Protein AF-A0A956EY91-F1 (afdb_monomer_lite)

Sequence (190 aa):
MRIRHFVLIGSLTVSAFGCSAETQAPGEGEQVSDSQNQELIADQSTYYSVRPDYRRCVSPLCGGVWVSRVNRPNTRCSDGSFASECYVADADLSSLGLPETQEADVQSELRAGRLILRGKLTKKKYQGFGKLGYFEVSEAWEPATSAEPSGKFYRVTNSGIRCFTYPCPTFHEAKLNRRAEQALSGIDLT

Foldseek 3Di:
DDDDDDDDDDDDDDDDDDDDDDDDDDDDDDPDPPVVVVVVVQPDWFKWFWDFFPDDDDPLVHREIWIAGAPDCWDQAQVRDIDRTFDASEEDCVLVVDDPVVVVVLVVCNNVRAKIFTFHWHWDQDPPPGTGIYTHTNDIDGDPDPDRDDDWDKDKDQPPWDDPDDQTQRIKIDTGPDRDIDGDSDDDPD

Radius of gyration: 28.42 Å; chains: 1; bounding box: 80×41×79 Å

Secondary structure (DSSP, 8-state):
---------------------------------TTSTTTTTTT--EEEEEEE----SSTTSSSSEEEEETT-S-EE-TTS-EESSEEESEEE-GGG---HHHHHHHHHHHHHT--EEEEEEEEEEETTTEEEEEEEEEEEE--SSSSPP-S--EEEEE-----SSSS---EEEEETTSS-EEEES-----

Structure (mmCIF, N/CA/C/O backbone):
data_AF-A0A956EY91-F1
#
_entry.id   AF-A0A956EY91-F1
#
loop_
_atom_site.group_PDB
_atom_site.id
_atom_site.type_symbol
_atom_site.label_atom_id
_atom_site.label_alt_id
_atom_site.label_comp_id
_atom_site.label_asym_id
_atom_site.label_entity_id
_atom_site.label_seq_id
_atom_site.pdbx_PDB_ins_code
_atom_site.Cartn_x
_atom_site.Cartn_y
_atom_site.Cartn_z
_atom_site.occupancy
_atom_site.B_iso_or_equiv
_atom_site.auth_seq_id
_atom_site.auth_comp_id
_atom_site.auth_asym_id
_atom_site.auth_atom_id
_atom_site.pdbx_PDB_model_num
ATOM 1 N N . MET A 1 1 ? 41.535 10.904 44.842 1.00 44.34 1 MET A N 1
ATOM 2 C CA . MET A 1 1 ? 42.793 10.699 45.595 1.00 44.34 1 MET A CA 1
ATOM 3 C C . MET A 1 1 ? 42.517 9.822 46.810 1.00 44.34 1 MET A C 1
ATOM 5 O O . MET A 1 1 ? 42.040 10.321 47.817 1.00 44.34 1 MET A O 1
ATOM 9 N N . ARG A 1 2 ? 42.727 8.508 46.676 1.00 41.09 2 ARG A N 1
ATOM 10 C CA . ARG A 1 2 ? 42.953 7.539 47.764 1.00 41.09 2 ARG A CA 1
ATOM 11 C C . ARG A 1 2 ? 43.289 6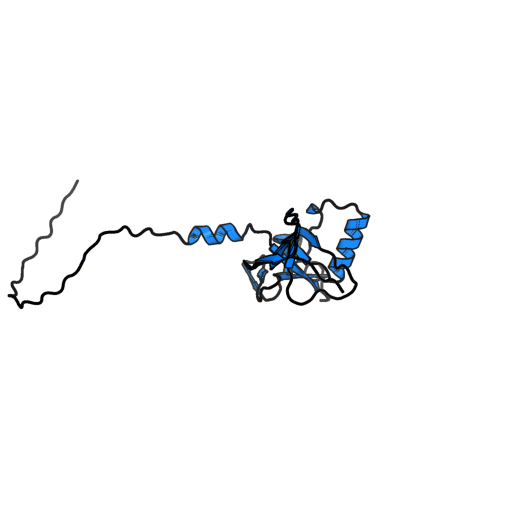.202 47.111 1.00 41.09 2 ARG A C 1
ATOM 13 O O . ARG A 1 2 ? 42.438 5.538 46.535 1.00 41.09 2 ARG A O 1
ATOM 20 N N . ILE A 1 3 ? 44.577 5.902 47.144 1.00 43.66 3 ILE A N 1
ATOM 21 C CA . ILE A 1 3 ? 45.202 4.672 46.681 1.00 43.66 3 ILE A CA 1
ATOM 22 C C . ILE A 1 3 ? 45.022 3.626 47.784 1.00 43.66 3 ILE A C 1
ATOM 24 O O . ILE A 1 3 ? 45.299 3.920 48.947 1.00 43.66 3 ILE A O 1
ATOM 28 N N . ARG A 1 4 ? 44.614 2.403 47.436 1.00 54.03 4 ARG A N 1
ATOM 29 C CA . ARG A 1 4 ? 44.819 1.232 48.295 1.00 54.03 4 ARG A CA 1
ATOM 30 C C . ARG A 1 4 ? 45.386 0.088 47.471 1.00 54.03 4 ARG A C 1
ATOM 32 O O . ARG A 1 4 ? 44.725 -0.463 46.602 1.00 54.03 4 ARG A O 1
ATOM 39 N N . HIS A 1 5 ? 46.654 -0.181 47.759 1.00 39.91 5 HIS A N 1
ATOM 40 C CA . HIS A 1 5 ? 47.420 -1.327 47.305 1.00 39.91 5 HIS A CA 1
ATOM 41 C C . HIS A 1 5 ? 46.824 -2.612 47.890 1.00 39.91 5 HIS A C 1
ATOM 43 O O . HIS A 1 5 ? 46.490 -2.644 49.075 1.00 39.91 5 HIS A O 1
ATOM 49 N N . PHE A 1 6 ? 46.779 -3.672 47.089 1.00 48.84 6 PHE A N 1
ATOM 50 C CA . PHE A 1 6 ? 46.769 -5.043 47.585 1.00 48.84 6 PHE A CA 1
ATOM 51 C C . PHE A 1 6 ? 47.939 -5.776 46.930 1.00 48.84 6 PHE A C 1
ATOM 53 O O . PHE A 1 6 ? 47.985 -5.946 45.716 1.00 48.84 6 PHE A O 1
ATOM 60 N N . VAL A 1 7 ? 48.912 -6.138 47.763 1.00 49.38 7 VAL A N 1
ATOM 61 C CA . VAL A 1 7 ? 50.035 -7.025 47.452 1.00 49.38 7 VAL A CA 1
ATOM 62 C C . VAL A 1 7 ? 49.665 -8.393 48.007 1.00 49.38 7 VAL A C 1
ATOM 64 O O . VAL A 1 7 ? 49.324 -8.481 49.185 1.00 49.38 7 VAL A O 1
ATOM 67 N N . LEU A 1 8 ? 49.762 -9.453 47.203 1.00 46.72 8 LEU A N 1
ATOM 68 C CA . LEU A 1 8 ? 49.801 -10.825 47.711 1.00 46.72 8 LEU A CA 1
ATOM 69 C C . LEU A 1 8 ? 50.632 -11.726 46.782 1.00 46.72 8 LEU A C 1
ATOM 71 O O . LEU A 1 8 ? 50.189 -12.127 45.715 1.00 46.72 8 LEU A O 1
ATOM 75 N N . ILE A 1 9 ? 51.879 -11.915 47.228 1.00 52.56 9 ILE A N 1
ATOM 76 C CA . ILE A 1 9 ? 52.673 -13.151 47.352 1.00 52.56 9 ILE A CA 1
ATOM 77 C C . ILE A 1 9 ? 52.670 -14.122 46.163 1.00 52.56 9 ILE A C 1
ATOM 79 O O . ILE A 1 9 ? 51.658 -14.695 45.773 1.00 52.56 9 ILE A O 1
ATOM 83 N N . GLY A 1 10 ? 53.885 -14.346 45.660 1.00 38.69 10 GLY A N 1
ATOM 84 C CA . GLY A 1 10 ? 54.190 -15.219 44.541 1.00 38.69 10 GLY A CA 1
ATOM 85 C C . GLY A 1 10 ? 54.118 -16.711 44.849 1.00 38.69 10 GLY A C 1
ATOM 86 O O . GLY A 1 10 ? 54.214 -17.158 45.991 1.00 38.69 10 GLY A O 1
ATOM 87 N N . SER A 1 11 ? 54.040 -17.484 43.771 1.00 47.56 11 SER A N 1
ATOM 88 C CA . SER A 1 11 ? 54.421 -18.889 43.765 1.00 47.56 11 SER A CA 1
ATOM 89 C C . SER A 1 11 ? 55.286 -19.161 42.537 1.00 47.56 11 SER A C 1
ATOM 91 O O . SER A 1 11 ? 54.907 -18.850 41.408 1.00 47.56 11 SER A O 1
ATOM 93 N N . LEU A 1 12 ? 56.485 -19.680 42.801 1.00 46.72 12 LEU A N 1
ATOM 94 C CA . LEU A 1 12 ? 57.469 -20.145 41.830 1.00 46.72 12 LEU A CA 1
ATOM 95 C C . LEU A 1 12 ? 56.968 -21.457 41.208 1.00 46.72 12 LEU A C 1
ATOM 97 O O . LEU A 1 12 ? 56.775 -22.431 41.930 1.00 46.72 12 LEU A O 1
ATOM 101 N N . THR A 1 13 ? 56.851 -21.526 39.884 1.00 56.81 13 THR A N 1
ATOM 102 C CA . THR A 1 13 ? 56.915 -22.802 39.153 1.00 56.81 13 THR A CA 1
ATOM 103 C C . THR A 1 13 ? 57.838 -22.649 37.949 1.00 56.81 13 THR A C 1
ATOM 105 O O . THR A 1 13 ? 57.803 -21.652 37.231 1.00 56.81 13 THR A O 1
ATOM 108 N N . VAL A 1 14 ? 58.738 -23.621 37.808 1.00 54.31 14 VAL A N 1
ATOM 109 C CA . VAL A 1 14 ? 59.829 -23.672 36.833 1.00 54.31 14 VAL A CA 1
ATOM 110 C C . VAL A 1 14 ? 59.376 -24.449 35.591 1.00 54.31 14 VAL A C 1
ATOM 112 O O . VAL A 1 14 ? 58.997 -25.609 35.688 1.00 54.31 14 VAL A O 1
ATOM 115 N N . SER A 1 15 ? 59.432 -23.747 34.459 1.00 52.84 15 SER A N 1
ATOM 116 C CA . SER A 1 15 ? 59.746 -24.124 33.068 1.00 52.84 15 SER A CA 1
ATOM 117 C C . SER A 1 15 ? 59.387 -25.506 32.496 1.00 52.84 15 SER A C 1
ATOM 119 O O . SER A 1 15 ? 59.990 -26.516 32.848 1.00 52.84 15 SER A O 1
ATOM 121 N N . ALA A 1 16 ? 58.631 -25.490 31.390 1.00 48.25 16 ALA A N 1
ATOM 122 C CA . ALA A 1 16 ? 58.892 -26.348 30.232 1.00 48.25 16 ALA A CA 1
ATOM 123 C C . ALA A 1 16 ? 58.686 -25.547 28.932 1.00 48.25 16 ALA A C 1
ATOM 125 O O . ALA A 1 16 ? 57.684 -24.856 28.763 1.00 48.25 16 ALA A O 1
ATOM 126 N N . PHE A 1 17 ? 59.683 -25.611 28.048 1.00 52.81 17 PHE A N 1
ATOM 127 C CA . PHE A 1 17 ? 59.729 -24.970 26.734 1.00 52.81 17 PHE A CA 1
ATOM 128 C C . PHE A 1 17 ? 58.585 -25.446 25.828 1.00 52.81 17 PHE A C 1
ATOM 130 O O . PHE A 1 17 ? 58.461 -26.637 25.556 1.00 52.81 17 PHE A O 1
ATOM 137 N N . GLY A 1 18 ? 57.829 -24.498 25.280 1.00 41.66 18 GLY A N 1
ATOM 138 C CA . GLY A 1 18 ? 56.948 -24.704 24.136 1.00 41.66 18 GLY A CA 1
ATOM 139 C C . GLY A 1 18 ? 56.908 -23.427 23.305 1.00 41.66 18 GLY A C 1
ATOM 140 O O . GLY A 1 18 ? 56.292 -22.447 23.708 1.00 41.66 18 GLY A O 1
ATOM 141 N N . CYS A 1 19 ? 57.599 -23.410 22.163 1.00 50.47 19 CYS A N 1
ATOM 142 C CA . CYS A 1 19 ? 57.436 -22.354 21.168 1.00 50.47 19 CYS A CA 1
ATOM 143 C C . CYS A 1 19 ? 56.040 -22.484 20.554 1.00 50.47 19 CYS A C 1
ATOM 145 O O . CYS A 1 19 ? 55.763 -23.421 19.811 1.00 50.47 19 CYS A O 1
ATOM 147 N N . SER A 1 20 ? 55.165 -21.531 20.838 1.00 42.75 20 SER A N 1
ATOM 148 C CA . SER A 1 20 ? 54.028 -21.217 19.980 1.00 42.75 20 SER A CA 1
ATOM 149 C C . SER A 1 20 ? 54.020 -19.710 19.797 1.00 42.75 20 SER A C 1
ATOM 151 O O . SER A 1 20 ? 54.062 -18.948 20.759 1.00 42.75 20 SER A O 1
ATOM 153 N N . ALA A 1 21 ? 54.108 -19.295 18.539 1.00 48.50 21 ALA A N 1
ATOM 154 C CA . ALA A 1 21 ? 54.055 -17.903 18.144 1.00 48.50 21 ALA A CA 1
ATOM 155 C C . ALA A 1 21 ? 52.606 -17.422 18.281 1.00 48.50 21 ALA A C 1
ATOM 157 O O . ALA A 1 21 ? 51.766 -17.755 17.449 1.00 48.50 21 ALA A O 1
ATOM 158 N N . GLU A 1 22 ? 52.314 -16.652 19.325 1.00 40.41 22 GLU A N 1
ATOM 159 C CA . GLU A 1 22 ? 51.069 -15.894 19.431 1.00 40.41 22 GLU A CA 1
ATOM 160 C C . GLU A 1 22 ? 51.328 -14.458 18.977 1.00 40.41 22 GLU A C 1
ATOM 162 O O . GLU A 1 22 ? 51.956 -13.644 19.654 1.00 40.41 22 GLU A O 1
ATOM 167 N N . THR A 1 23 ? 50.874 -14.166 17.761 1.00 39.75 23 THR A N 1
ATOM 168 C CA . THR A 1 23 ? 50.741 -12.808 17.247 1.00 39.75 23 THR A CA 1
ATOM 169 C C . THR A 1 23 ? 49.639 -12.102 18.029 1.00 39.75 23 THR A C 1
ATOM 171 O O . THR A 1 23 ? 48.471 -12.467 17.927 1.00 39.75 23 THR A O 1
ATOM 174 N N . GLN A 1 24 ? 50.005 -11.064 18.776 1.00 40.72 24 GLN A N 1
ATOM 175 C CA . GLN A 1 24 ? 49.063 -10.172 19.438 1.00 40.72 24 GLN A CA 1
ATOM 176 C C . GLN A 1 24 ? 49.028 -8.845 18.679 1.00 40.72 24 GLN A C 1
ATOM 178 O O . GLN A 1 24 ? 50.014 -8.112 18.650 1.00 40.72 24 GLN A O 1
ATOM 183 N N . ALA A 1 25 ? 47.894 -8.549 18.049 1.00 46.19 25 ALA A N 1
ATOM 184 C CA . ALA A 1 25 ? 47.576 -7.218 17.547 1.00 46.19 25 ALA A CA 1
ATOM 185 C C . ALA A 1 25 ? 46.468 -6.620 18.434 1.00 46.19 25 ALA A C 1
ATOM 187 O O . ALA A 1 25 ? 45.457 -7.291 18.656 1.00 46.19 25 ALA A O 1
ATOM 188 N N . PRO A 1 26 ? 46.629 -5.394 18.961 1.00 35.31 26 PRO A N 1
ATOM 189 C CA . PRO A 1 26 ? 45.556 -4.673 19.624 1.00 35.31 26 PRO A CA 1
ATOM 190 C C . PRO A 1 26 ? 44.718 -3.942 18.565 1.00 35.31 26 PRO A C 1
ATOM 192 O O . PRO A 1 26 ? 45.255 -3.202 17.746 1.00 35.31 26 PRO A O 1
ATOM 195 N N . GLY A 1 27 ? 43.405 -4.154 18.579 1.00 34.09 27 GLY A N 1
ATOM 196 C CA . GLY A 1 27 ? 42.469 -3.496 17.669 1.00 34.09 27 GLY A CA 1
ATOM 197 C C . GLY A 1 27 ? 41.071 -3.458 18.272 1.00 34.09 27 GLY A C 1
ATOM 198 O O . GLY A 1 27 ? 40.283 -4.371 18.071 1.00 34.09 27 GLY A O 1
ATOM 199 N N . GLU A 1 28 ? 40.861 -2.446 19.110 1.00 36.31 28 GLU A N 1
ATOM 200 C CA . GLU A 1 28 ? 39.628 -1.674 19.328 1.00 36.31 28 GLU A CA 1
ATOM 201 C C . GLU A 1 28 ? 38.295 -2.383 19.017 1.00 36.31 28 GLU A C 1
ATOM 203 O O . GLU A 1 28 ? 37.851 -2.499 17.877 1.00 36.31 28 GLU A O 1
ATOM 208 N N . GLY A 1 29 ? 37.614 -2.816 20.082 1.00 33.91 29 GLY A N 1
ATOM 209 C CA . GLY A 1 29 ? 36.222 -3.245 20.018 1.00 33.91 29 GLY A CA 1
ATOM 210 C C . GLY A 1 29 ? 35.293 -2.045 19.857 1.00 33.91 29 GLY A C 1
ATOM 211 O O . GLY A 1 29 ? 34.950 -1.390 20.840 1.00 33.91 29 GLY A O 1
ATOM 212 N N . GLU A 1 30 ? 34.852 -1.792 18.630 1.00 37.88 30 GLU A N 1
ATOM 213 C CA . GLU A 1 30 ? 33.731 -0.899 18.353 1.00 37.88 30 GLU A CA 1
ATOM 214 C C . GLU A 1 30 ? 32.423 -1.621 18.720 1.00 37.88 30 GLU A C 1
ATOM 216 O O . GLU A 1 30 ? 31.956 -2.525 18.022 1.00 37.88 30 GLU A O 1
ATOM 221 N N . GLN A 1 31 ? 31.830 -1.253 19.858 1.00 38.53 31 GLN A N 1
ATOM 222 C CA . GLN A 1 31 ? 30.469 -1.661 20.195 1.00 38.53 31 GLN A CA 1
ATOM 223 C C . GLN A 1 31 ? 29.486 -0.890 19.312 1.00 38.53 31 GLN A C 1
ATOM 225 O O . GLN A 1 31 ? 29.031 0.199 19.661 1.00 38.53 31 GLN A O 1
ATOM 230 N N . VAL A 1 32 ? 29.142 -1.464 18.160 1.00 41.75 32 VAL A N 1
ATOM 231 C CA . VAL A 1 32 ? 28.043 -0.956 17.339 1.00 41.75 32 VAL A CA 1
ATOM 232 C C . VAL A 1 32 ? 26.727 -1.285 18.044 1.00 41.75 32 VAL A C 1
ATOM 234 O O . VAL A 1 32 ? 26.282 -2.428 18.111 1.00 41.75 32 VAL A O 1
ATOM 237 N N . SER A 1 33 ? 26.139 -0.236 18.610 1.00 37.84 33 SER A N 1
ATOM 238 C CA . SER A 1 33 ? 24.806 -0.182 19.201 1.00 37.84 33 SER A CA 1
ATOM 239 C C . SER A 1 33 ? 23.734 -0.609 18.188 1.00 37.84 33 SER A C 1
ATOM 241 O O . SER A 1 33 ? 23.384 0.133 17.270 1.00 37.84 33 SER A O 1
ATOM 243 N N . ASP A 1 34 ? 23.170 -1.799 18.396 1.00 47.28 34 ASP A N 1
ATOM 244 C CA . ASP A 1 34 ? 22.050 -2.384 17.636 1.00 47.28 34 ASP A CA 1
ATOM 245 C C . ASP A 1 34 ? 20.706 -1.647 17.879 1.00 47.28 34 ASP A C 1
ATOM 247 O O . ASP A 1 34 ? 19.654 -1.979 17.330 1.00 47.28 34 ASP A O 1
ATOM 251 N N . SER A 1 35 ? 20.732 -0.591 18.697 1.00 46.53 35 SER A N 1
ATOM 252 C CA . SER A 1 35 ? 19.557 0.176 19.117 1.00 46.53 35 SER A CA 1
ATOM 253 C C . SER A 1 35 ? 19.131 1.248 18.109 1.00 46.53 35 SER A C 1
ATOM 255 O O . SER A 1 35 ? 18.015 1.750 18.191 1.00 46.53 35 SER A O 1
ATOM 257 N N . GLN A 1 36 ? 19.972 1.594 17.127 1.00 38.25 36 GLN A N 1
ATOM 258 C CA . GLN A 1 36 ? 19.620 2.591 16.101 1.00 38.25 36 GLN A CA 1
ATOM 259 C C . GLN A 1 36 ? 18.815 1.998 14.930 1.00 38.25 36 GLN A C 1
ATOM 261 O O . GLN A 1 36 ? 18.103 2.722 14.236 1.00 38.25 36 GLN A O 1
ATOM 266 N N . ASN A 1 37 ? 18.844 0.675 14.739 1.00 41.06 37 ASN A N 1
ATOM 267 C CA . ASN A 1 37 ? 18.119 0.002 13.654 1.00 41.06 37 ASN A CA 1
ATOM 268 C C . ASN A 1 37 ? 16.634 -0.249 13.959 1.00 41.06 37 ASN A C 1
ATOM 270 O O . ASN A 1 37 ? 15.854 -0.518 13.045 1.00 41.06 37 ASN A O 1
ATOM 274 N N . GLN A 1 38 ? 16.221 -0.184 15.227 1.00 42.78 38 GLN A N 1
ATOM 275 C CA . GLN A 1 38 ? 14.841 -0.486 15.617 1.00 42.78 38 GLN A CA 1
ATOM 276 C C . GLN A 1 38 ? 13.905 0.728 15.527 1.00 42.78 38 GLN A C 1
ATOM 278 O O . GLN A 1 38 ? 12.705 0.544 15.308 1.00 42.78 38 GLN A O 1
ATOM 283 N N . GLU A 1 39 ? 14.444 1.950 15.600 1.00 35.66 39 GLU A N 1
ATOM 284 C CA . GLU A 1 39 ? 13.665 3.194 15.501 1.00 35.66 39 GLU A CA 1
ATOM 285 C C . GLU A 1 39 ? 13.526 3.689 14.048 1.00 35.66 39 GLU A C 1
ATOM 287 O O . GLU A 1 39 ? 12.474 4.188 13.656 1.00 35.66 39 GLU A O 1
ATOM 292 N N . LEU A 1 40 ? 14.513 3.408 13.188 1.00 39.62 40 LEU A N 1
ATOM 293 C CA . LEU A 1 40 ? 14.512 3.783 11.762 1.00 39.62 40 LEU A CA 1
ATOM 294 C C . LEU A 1 40 ? 13.536 2.982 10.876 1.00 39.62 40 LEU A C 1
ATOM 296 O O . LEU A 1 40 ? 13.392 3.281 9.691 1.00 39.62 40 LEU A O 1
ATOM 300 N N . ILE A 1 41 ? 12.856 1.966 11.417 1.00 48.44 41 ILE A N 1
ATOM 301 C CA . ILE A 1 41 ? 11.924 1.104 10.661 1.00 48.44 41 ILE A CA 1
ATOM 302 C C . ILE A 1 41 ? 10.455 1.400 11.014 1.00 48.44 41 ILE A C 1
ATOM 304 O O . ILE A 1 41 ? 9.558 1.028 10.260 1.00 48.44 41 ILE A O 1
ATOM 308 N N . ALA A 1 42 ? 10.188 2.128 12.105 1.00 42.97 42 ALA A N 1
ATOM 309 C CA . ALA A 1 42 ? 8.848 2.648 12.395 1.00 42.97 42 ALA A CA 1
ATOM 310 C C . ALA A 1 42 ? 8.430 3.775 11.425 1.00 42.97 42 ALA A C 1
ATOM 312 O O . ALA A 1 42 ? 7.246 4.085 11.321 1.00 42.97 42 ALA A O 1
ATOM 313 N N . ASP A 1 43 ? 9.388 4.335 10.675 1.00 48.84 43 ASP A N 1
ATOM 314 C CA . ASP A 1 43 ? 9.188 5.475 9.775 1.00 48.84 43 ASP A CA 1
ATOM 315 C C . ASP A 1 43 ? 9.171 5.114 8.272 1.00 48.84 43 ASP A C 1
ATOM 317 O O . ASP A 1 43 ? 8.986 5.976 7.411 1.00 48.84 43 ASP A O 1
ATOM 321 N N . GLN A 1 44 ? 9.320 3.836 7.906 1.00 70.25 44 GLN A N 1
ATOM 322 C CA . GLN A 1 44 ? 9.409 3.447 6.494 1.00 70.25 44 GLN A CA 1
ATOM 323 C C . GLN A 1 44 ? 8.046 3.068 5.913 1.00 70.25 44 GLN A C 1
ATOM 325 O O . GLN A 1 44 ? 7.554 1.955 6.096 1.00 70.25 44 GLN A O 1
ATOM 330 N N . SER A 1 45 ? 7.466 4.000 5.150 1.00 87.94 45 SER A N 1
ATOM 331 C CA . SER A 1 45 ? 6.347 3.707 4.249 1.00 87.94 45 SER A CA 1
ATOM 332 C C . SER A 1 45 ? 6.723 2.560 3.297 1.00 87.94 45 SER A C 1
ATOM 334 O O . SER A 1 45 ? 7.770 2.597 2.643 1.00 87.94 45 SER A O 1
ATOM 336 N N . THR A 1 46 ? 5.885 1.525 3.226 1.00 95.69 46 THR A N 1
ATOM 337 C CA . THR A 1 46 ? 6.139 0.276 2.483 1.00 95.69 46 THR A CA 1
ATOM 338 C C . THR A 1 46 ? 4.878 -0.182 1.745 1.00 95.69 46 THR A C 1
ATOM 340 O O . THR A 1 46 ? 3.843 0.466 1.866 1.00 95.69 46 THR A O 1
ATOM 343 N N . TYR A 1 47 ? 4.958 -1.254 0.947 1.00 97.50 47 TYR A N 1
ATOM 344 C CA . TYR A 1 47 ? 3.850 -1.693 0.088 1.00 97.50 47 TYR A CA 1
ATOM 345 C C . TYR A 1 47 ? 3.021 -2.817 0.715 1.00 97.50 47 TYR A C 1
ATOM 347 O O . TYR A 1 47 ? 3.569 -3.798 1.231 1.00 97.50 47 TYR A O 1
ATOM 355 N N . TYR A 1 48 ? 1.704 -2.713 0.592 1.00 97.69 48 TYR A N 1
ATOM 356 C CA . TYR A 1 48 ? 0.716 -3.629 1.142 1.00 97.69 48 TYR A CA 1
ATOM 357 C C . TYR A 1 48 ? -0.315 -4.006 0.078 1.00 97.69 48 TYR A C 1
ATOM 359 O O . TYR A 1 48 ? -0.733 -3.162 -0.707 1.00 97.69 48 TYR A O 1
ATOM 367 N N . SER A 1 49 ? -0.724 -5.269 0.063 1.00 97.00 49 SER A N 1
ATOM 368 C CA . SER A 1 49 ? -1.970 -5.691 -0.568 1.00 97.00 49 SER A CA 1
ATOM 369 C C . SER A 1 49 ? -3.093 -5.563 0.454 1.00 97.00 49 SER A C 1
ATOM 371 O O . SER A 1 49 ? -2.846 -5.616 1.666 1.00 97.00 49 SER A O 1
ATOM 373 N N . VAL A 1 50 ? -4.3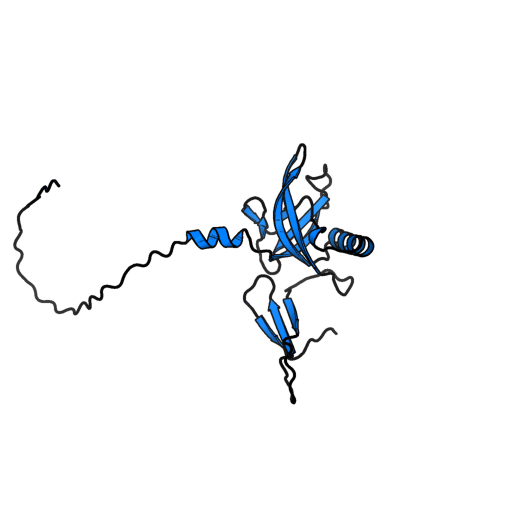19 -5.403 -0.028 1.00 96.25 50 VAL A N 1
ATOM 374 C CA . VAL A 1 50 ? -5.497 -5.211 0.819 1.00 96.25 50 VAL A CA 1
ATOM 375 C C . VAL A 1 50 ? -6.556 -6.259 0.535 1.00 96.25 50 VAL A C 1
ATOM 377 O O . VAL A 1 50 ? -6.732 -6.684 -0.599 1.00 96.25 50 VAL A O 1
ATOM 380 N N . ARG A 1 51 ? -7.288 -6.654 1.571 1.00 95.88 51 ARG A N 1
ATOM 381 C CA . ARG A 1 51 ? -8.457 -7.523 1.471 1.00 95.88 51 ARG A CA 1
ATOM 382 C C . ARG A 1 51 ? -9.589 -6.937 2.315 1.00 95.88 51 ARG A C 1
ATOM 384 O O . ARG A 1 51 ? -9.337 -6.561 3.460 1.00 95.88 51 ARG A O 1
ATOM 391 N N . PRO A 1 52 ? -10.835 -6.883 1.828 1.00 95.94 52 PRO A N 1
ATOM 392 C CA . PRO A 1 52 ? -11.936 -6.326 2.606 1.00 95.94 52 PRO A CA 1
ATOM 393 C C . PRO A 1 52 ? -12.231 -7.164 3.855 1.00 95.94 52 PRO A C 1
ATOM 395 O O . PRO A 1 52 ? -12.115 -8.397 3.845 1.00 95.94 52 PRO A O 1
ATOM 398 N N . ASP A 1 53 ? -12.621 -6.504 4.947 1.00 97.44 53 ASP A N 1
ATOM 399 C CA . ASP A 1 53 ? -13.084 -7.190 6.148 1.00 97.44 53 ASP A CA 1
ATOM 400 C C . ASP A 1 53 ? -14.590 -7.484 6.090 1.00 97.44 53 ASP A C 1
ATOM 402 O O . ASP A 1 53 ? -15.421 -6.630 6.385 1.00 97.44 53 ASP A O 1
ATOM 406 N N . TYR A 1 54 ? -14.943 -8.727 5.761 1.00 95.75 54 TYR A N 1
ATOM 407 C CA . TYR A 1 54 ? -16.337 -9.179 5.656 1.00 95.75 54 TYR A CA 1
ATOM 408 C C . TYR A 1 54 ? -16.982 -9.595 6.988 1.00 95.75 54 TYR A C 1
ATOM 410 O O . TYR A 1 54 ? -18.112 -10.096 7.001 1.00 95.75 54 TYR A O 1
ATOM 418 N N . ARG A 1 55 ? -16.286 -9.433 8.122 1.00 96.69 55 ARG A N 1
ATOM 419 C CA . ARG A 1 55 ? -16.860 -9.737 9.440 1.00 96.69 55 ARG A CA 1
ATOM 420 C C . ARG A 1 55 ? -18.066 -8.832 9.715 1.00 96.69 55 ARG A C 1
ATOM 422 O O . ARG A 1 55 ? -18.042 -7.638 9.438 1.00 96.69 55 ARG A O 1
ATOM 429 N N . ARG A 1 56 ? -19.123 -9.406 10.298 1.00 95.31 56 ARG A N 1
ATOM 430 C CA . ARG A 1 56 ? -20.373 -8.701 10.630 1.00 95.31 56 ARG A CA 1
ATOM 431 C C . ARG A 1 56 ? -20.402 -8.339 12.110 1.00 95.31 56 ARG A C 1
ATOM 433 O O . ARG A 1 56 ? -20.734 -9.171 12.948 1.00 95.31 56 ARG A O 1
ATOM 440 N N . CYS A 1 57 ? -20.030 -7.109 12.429 1.00 95.62 57 CYS A N 1
ATOM 441 C CA . CYS A 1 57 ? -19.977 -6.579 13.789 1.00 95.62 57 CYS A CA 1
ATOM 442 C C . CYS A 1 57 ? -20.135 -5.045 13.769 1.00 95.62 57 CYS A C 1
ATOM 444 O O . CYS A 1 57 ? -20.377 -4.447 12.720 1.00 95.62 57 CYS A O 1
ATOM 446 N N . VAL A 1 58 ? -20.010 -4.402 14.929 1.00 95.81 58 VAL A N 1
ATOM 447 C CA . VAL A 1 58 ? -20.070 -2.941 15.033 1.00 95.81 58 VAL A CA 1
ATOM 448 C C . VAL A 1 58 ? -18.807 -2.291 14.447 1.00 95.81 58 VAL A C 1
ATOM 450 O O . VAL A 1 58 ? -17.685 -2.601 14.852 1.00 95.81 58 VAL A O 1
ATOM 453 N N . SER A 1 59 ? -18.983 -1.371 13.497 1.00 94.81 59 SER A N 1
ATOM 454 C CA . SER A 1 59 ? -17.891 -0.506 13.032 1.00 94.81 59 SER A CA 1
ATOM 455 C C . SER A 1 59 ? -17.406 0.374 14.193 1.00 94.81 59 SER A C 1
ATOM 457 O O . SER A 1 59 ? -18.247 0.867 14.950 1.00 94.81 59 SER A O 1
ATOM 459 N N . PRO A 1 60 ? -16.086 0.571 14.386 1.00 95.75 60 PRO A N 1
ATOM 460 C CA . PRO A 1 60 ? -14.962 0.251 13.497 1.00 95.75 60 PRO A CA 1
ATOM 461 C C . PRO A 1 60 ? -14.203 -1.046 13.845 1.00 95.75 60 PRO A C 1
ATOM 463 O O . PRO A 1 60 ? -13.058 -1.219 13.425 1.00 95.75 60 PRO A O 1
ATOM 466 N N . LEU A 1 61 ? -14.786 -1.968 14.623 1.00 96.62 61 LEU A N 1
ATOM 467 C CA . LEU A 1 61 ? -14.133 -3.247 14.964 1.00 96.62 61 LEU A CA 1
ATOM 468 C C . LEU A 1 61 ? -14.070 -4.226 13.777 1.00 96.62 61 LEU A C 1
ATOM 470 O O . LEU A 1 61 ? -13.254 -5.152 13.780 1.00 96.62 61 LEU A O 1
ATOM 474 N N . CYS A 1 62 ? -14.917 -4.004 12.776 1.00 96.12 62 CYS A N 1
ATOM 475 C CA . CYS A 1 62 ? -14.905 -4.663 11.475 1.00 96.12 62 CYS A CA 1
ATOM 476 C C . CYS A 1 62 ? -15.426 -3.720 10.381 1.00 96.12 62 CYS A C 1
ATOM 478 O O . CYS A 1 62 ? -15.890 -2.614 10.668 1.00 96.12 62 CYS A O 1
ATOM 480 N N . GLY A 1 63 ? -15.362 -4.183 9.131 1.00 94.00 63 GLY A N 1
ATOM 481 C CA . GLY A 1 63 ? -15.789 -3.434 7.945 1.00 94.00 63 GLY A CA 1
ATOM 482 C C . GLY A 1 63 ? -14.702 -2.537 7.348 1.00 94.00 63 GLY A C 1
ATOM 483 O O . GLY A 1 63 ? -14.935 -1.917 6.316 1.00 94.00 63 GLY A O 1
ATOM 484 N N . GLY A 1 64 ? -13.525 -2.484 7.979 1.00 95.50 64 GLY A N 1
ATOM 485 C CA . GLY A 1 64 ? -12.312 -1.910 7.404 1.00 95.50 64 GLY A CA 1
ATOM 486 C C . GLY A 1 64 ? -11.642 -2.861 6.407 1.00 95.50 64 GLY A C 1
ATOM 487 O O . GLY A 1 64 ? -12.302 -3.579 5.650 1.00 95.50 64 GLY A O 1
ATOM 488 N N . VAL A 1 65 ? -10.310 -2.902 6.426 1.00 97.19 65 VAL A N 1
ATOM 489 C CA . VAL A 1 65 ? -9.525 -3.781 5.548 1.00 97.19 65 VAL A CA 1
ATOM 490 C C . VAL A 1 65 ? -8.451 -4.541 6.318 1.00 97.19 65 VAL A C 1
ATOM 492 O O . VAL A 1 65 ? -7.958 -4.118 7.362 1.00 97.19 65 VAL A O 1
ATOM 495 N N . TRP A 1 66 ? -8.088 -5.694 5.781 1.00 97.75 66 TRP A N 1
ATOM 496 C CA . TRP A 1 66 ? -6.926 -6.466 6.177 1.00 97.75 66 TRP A CA 1
ATOM 497 C C . TRP A 1 66 ? -5.776 -6.123 5.242 1.00 97.75 66 TRP A C 1
ATOM 499 O O . TRP A 1 66 ? -5.930 -6.173 4.023 1.00 97.75 66 TRP A O 1
ATOM 509 N N . VAL A 1 67 ? -4.630 -5.752 5.806 1.00 97.56 67 VAL A N 1
ATOM 510 C CA . VAL A 1 67 ? -3.445 -5.359 5.037 1.00 97.56 67 VAL A CA 1
ATOM 511 C C . VAL A 1 67 ? -2.336 -6.389 5.205 1.00 97.56 67 VAL A C 1
ATOM 513 O O . VAL A 1 67 ? -1.999 -6.781 6.325 1.00 97.56 67 VAL A O 1
ATOM 516 N N . SER A 1 68 ? -1.728 -6.792 4.094 1.00 97.56 68 SER A N 1
ATOM 517 C CA . SER A 1 68 ? -0.614 -7.741 4.066 1.00 97.56 68 SER A CA 1
ATOM 518 C C . SER A 1 68 ? 0.583 -7.117 3.380 1.00 97.56 68 SER A C 1
ATOM 520 O O . SER A 1 68 ? 0.484 -6.599 2.272 1.00 97.56 68 SER A O 1
ATOM 522 N N . ARG A 1 69 ? 1.753 -7.172 4.018 1.00 97.44 69 ARG A N 1
ATOM 523 C CA . ARG A 1 69 ? 2.978 -6.639 3.428 1.00 97.44 69 ARG A CA 1
ATOM 524 C C . ARG A 1 69 ? 3.359 -7.466 2.204 1.00 97.44 69 ARG A C 1
ATOM 526 O O . ARG A 1 69 ? 3.700 -8.643 2.309 1.00 97.44 69 ARG A O 1
ATOM 533 N N . VAL A 1 70 ? 3.387 -6.816 1.047 1.00 97.12 70 VAL A N 1
ATOM 534 C CA . VAL A 1 70 ? 3.632 -7.467 -0.244 1.00 97.12 70 VAL A CA 1
ATOM 535 C C . VAL A 1 70 ? 4.973 -8.206 -0.252 1.00 97.12 70 VAL A C 1
ATOM 537 O O . VAL A 1 70 ? 5.961 -7.744 0.331 1.00 97.12 70 VAL A O 1
ATOM 540 N N . ASN A 1 71 ? 5.018 -9.366 -0.919 1.00 97.00 71 ASN A N 1
ATOM 541 C CA . ASN A 1 71 ? 6.188 -10.243 -1.039 1.00 97.00 71 ASN A CA 1
ATOM 542 C C . ASN A 1 71 ? 6.767 -10.743 0.305 1.00 97.00 71 ASN A C 1
ATOM 544 O O . ASN A 1 71 ? 7.894 -11.249 0.334 1.00 97.00 71 ASN A O 1
ATOM 548 N N . ARG A 1 72 ? 6.085 -10.589 1.444 1.00 96.75 72 ARG A N 1
ATOM 549 C CA . ARG A 1 72 ? 6.570 -10.994 2.777 1.00 96.75 72 ARG A CA 1
ATOM 550 C C . ARG A 1 72 ? 5.552 -11.939 3.429 1.00 96.75 72 ARG A C 1
ATOM 552 O O . ARG A 1 72 ? 4.365 -11.740 3.235 1.00 96.75 72 ARG A O 1
ATOM 559 N N . PRO A 1 73 ? 6.001 -12.943 4.207 1.00 95.50 73 PRO A N 1
ATOM 560 C CA . PRO A 1 73 ? 5.075 -13.851 4.886 1.00 95.50 73 PRO A CA 1
ATOM 561 C C . PRO A 1 73 ? 4.362 -13.176 6.064 1.00 95.50 73 PRO A C 1
ATOM 563 O O . PRO A 1 73 ? 3.234 -13.527 6.373 1.00 95.50 73 PRO A O 1
ATOM 566 N N . ASN A 1 74 ? 5.028 -12.202 6.698 1.00 96.38 74 ASN A N 1
ATOM 567 C CA . ASN A 1 74 ? 4.536 -11.504 7.878 1.00 96.38 74 ASN A CA 1
ATOM 568 C C . ASN A 1 74 ? 4.571 -9.981 7.690 1.00 96.38 74 ASN A C 1
ATOM 570 O O . ASN A 1 74 ? 5.491 -9.404 7.079 1.00 96.38 74 ASN A O 1
ATOM 574 N N . THR A 1 75 ? 3.598 -9.359 8.335 1.00 97.06 75 THR A N 1
ATOM 575 C CA . THR A 1 75 ? 3.297 -7.938 8.421 1.00 97.06 75 THR A CA 1
ATOM 576 C C . THR A 1 75 ? 3.429 -7.514 9.878 1.00 97.06 75 THR A C 1
ATOM 578 O O . THR A 1 75 ? 2.882 -8.169 10.760 1.00 97.06 75 THR A O 1
ATOM 581 N N . ARG A 1 76 ? 4.179 -6.439 10.141 1.00 96.00 76 ARG A N 1
ATOM 582 C CA . ARG A 1 76 ? 4.210 -5.821 11.470 1.00 96.00 76 ARG A CA 1
ATOM 583 C C . ARG A 1 76 ? 2.965 -4.951 11.604 1.00 96.00 76 ARG A C 1
ATOM 585 O O . ARG A 1 76 ? 2.825 -3.998 10.839 1.00 96.00 76 ARG A O 1
ATOM 592 N N . CYS A 1 77 ? 2.072 -5.296 12.518 1.00 96.44 77 CYS A N 1
ATOM 593 C CA . CYS A 1 77 ? 0.835 -4.567 12.750 1.00 96.44 77 CYS A CA 1
ATOM 594 C C . CYS A 1 77 ? 1.087 -3.286 13.546 1.00 96.44 77 CYS A C 1
ATOM 596 O O . CYS A 1 77 ? 2.158 -3.084 14.124 1.00 96.44 77 CYS A O 1
ATOM 598 N N . SER A 1 78 ? 0.085 -2.410 13.588 1.00 94.25 78 SER A N 1
ATOM 599 C CA . SER A 1 78 ? 0.174 -1.126 14.291 1.00 94.25 78 SER A CA 1
ATOM 600 C C . SER A 1 78 ? 0.437 -1.276 15.791 1.00 94.25 78 SER A C 1
ATOM 602 O O . SER A 1 78 ? 0.965 -0.364 16.420 1.00 94.25 78 SER A O 1
ATOM 604 N N . ASP A 1 79 ? 0.092 -2.421 16.384 1.00 91.38 79 ASP A N 1
ATOM 605 C CA . ASP A 1 79 ? 0.384 -2.778 17.772 1.00 91.38 79 ASP A CA 1
ATOM 606 C C . ASP A 1 79 ? 1.783 -3.349 18.016 1.00 91.38 79 ASP A C 1
ATOM 608 O O . ASP A 1 79 ? 2.146 -3.571 19.169 1.00 91.38 79 ASP A O 1
ATOM 612 N N . GLY A 1 80 ? 2.582 -3.501 16.961 1.00 92.62 80 GLY A N 1
ATOM 613 C CA . GLY A 1 80 ? 3.932 -4.045 17.009 1.00 92.62 80 GLY A CA 1
ATOM 614 C C . GLY A 1 80 ? 3.995 -5.565 16.878 1.00 92.62 80 GLY A C 1
ATOM 615 O O . GLY A 1 80 ? 5.100 -6.084 16.713 1.00 92.62 80 GLY A O 1
ATOM 616 N N . SER A 1 81 ? 2.855 -6.265 16.903 1.00 94.94 81 SER A N 1
ATOM 617 C CA . SER A 1 81 ? 2.793 -7.708 16.664 1.00 94.94 81 SER A CA 1
ATOM 618 C C . SER A 1 81 ? 3.106 -8.050 15.203 1.00 94.94 81 SER A C 1
ATOM 620 O O . SER A 1 81 ? 3.058 -7.191 14.319 1.00 94.94 81 SER A O 1
ATOM 622 N N . PHE A 1 82 ? 3.455 -9.310 14.939 1.00 96.62 82 PHE A N 1
ATOM 623 C CA . PHE A 1 82 ? 3.629 -9.827 13.582 1.00 96.62 82 PHE A CA 1
ATOM 624 C C . PHE A 1 82 ? 2.532 -10.842 13.264 1.00 96.62 82 PHE A C 1
ATOM 626 O O . PHE A 1 82 ? 2.345 -11.799 14.010 1.00 96.62 82 PHE A O 1
ATOM 633 N N . ALA A 1 83 ? 1.860 -10.653 12.131 1.00 97.69 83 ALA A N 1
ATOM 634 C CA . ALA A 1 83 ? 0.820 -11.543 11.616 1.00 97.69 83 ALA A CA 1
ATOM 635 C C . ALA A 1 83 ? 0.905 -11.636 10.083 1.00 97.69 83 ALA A C 1
ATOM 637 O O . ALA A 1 83 ? 1.606 -10.843 9.456 1.00 97.69 83 ALA A O 1
ATOM 638 N N . SER A 1 84 ? 0.205 -12.581 9.452 1.00 97.62 84 SER A N 1
ATOM 639 C CA . SER A 1 84 ? 0.110 -12.645 7.981 1.00 97.62 84 SER A CA 1
ATOM 640 C C . SER A 1 84 ? -0.581 -11.404 7.396 1.00 97.62 84 SER A C 1
ATOM 642 O O . SER A 1 84 ? -0.179 -10.872 6.357 1.00 97.62 84 SER A O 1
ATOM 644 N N . GLU A 1 85 ? -1.577 -10.889 8.108 1.00 97.62 85 GLU A N 1
ATOM 645 C CA . GLU A 1 85 ? -2.337 -9.687 7.783 1.00 97.62 85 GLU A CA 1
ATOM 646 C C . GLU A 1 85 ? -2.700 -8.925 9.062 1.00 97.62 85 GLU A C 1
ATOM 648 O O . GLU A 1 85 ? -2.792 -9.507 10.143 1.00 97.62 85 GLU A O 1
ATOM 653 N N . CYS A 1 86 ? -2.897 -7.616 8.941 1.00 97.81 86 CYS A N 1
ATOM 654 C CA . CYS A 1 86 ? -3.248 -6.738 10.051 1.00 97.81 86 CYS A CA 1
ATOM 655 C C . CYS A 1 86 ? -4.587 -6.065 9.772 1.00 97.81 86 CYS A C 1
ATOM 657 O O . CYS A 1 86 ? -4.801 -5.549 8.678 1.00 97.81 86 CYS A O 1
ATOM 659 N N . TYR A 1 87 ? -5.477 -6.034 10.758 1.00 97.88 87 TYR A N 1
ATOM 660 C CA . TYR A 1 87 ? -6.714 -5.273 10.633 1.00 97.88 87 TYR A CA 1
ATOM 661 C C . TYR A 1 87 ? -6.426 -3.775 10.755 1.00 97.88 87 TYR A C 1
ATOM 663 O O . TYR A 1 87 ? -5.792 -3.333 11.720 1.00 97.88 87 TYR A O 1
ATOM 671 N N . VAL A 1 88 ? -6.939 -2.996 9.810 1.00 97.69 88 VAL A N 1
ATOM 672 C CA . VAL A 1 88 ? -7.041 -1.543 9.923 1.00 97.69 88 VAL A CA 1
ATOM 673 C C . VAL A 1 88 ? -8.502 -1.145 9.800 1.00 97.69 88 VAL A C 1
ATOM 675 O O . VAL A 1 88 ? -9.223 -1.590 8.907 1.00 97.69 88 VAL A O 1
ATOM 678 N N . ALA A 1 89 ? -8.940 -0.316 10.739 1.00 97.50 89 ALA A N 1
ATOM 679 C CA . ALA A 1 89 ? -10.305 0.176 10.791 1.00 97.50 89 ALA A CA 1
ATOM 680 C C . ALA A 1 89 ? -10.621 1.112 9.622 1.00 97.50 89 ALA A C 1
ATOM 682 O O . ALA A 1 89 ? -11.767 1.186 9.192 1.00 97.50 89 ALA A O 1
ATOM 683 N N . ASP A 1 90 ? -9.611 1.834 9.140 1.00 95.25 90 ASP A N 1
ATOM 684 C CA . ASP A 1 90 ? -9.754 2.849 8.109 1.00 95.25 90 ASP A CA 1
ATOM 685 C C . ASP A 1 90 ? -8.421 3.052 7.372 1.00 95.25 90 ASP A C 1
ATOM 687 O O . ASP A 1 90 ? -7.345 2.845 7.955 1.00 95.25 90 ASP A O 1
ATOM 691 N N . ALA A 1 91 ? -8.509 3.442 6.103 1.00 96.44 91 ALA A N 1
ATOM 692 C CA . ALA A 1 91 ? -7.375 3.761 5.246 1.00 96.44 91 ALA A CA 1
ATOM 693 C C . ALA A 1 91 ? -7.520 5.199 4.741 1.00 96.44 91 ALA A C 1
ATOM 695 O O . ALA A 1 91 ? -8.464 5.532 4.033 1.00 96.44 91 ALA A O 1
ATOM 696 N N . ASP A 1 92 ? -6.574 6.044 5.126 1.00 95.38 92 ASP A N 1
ATOM 697 C CA . ASP A 1 92 ? -6.567 7.468 4.835 1.00 95.38 92 ASP A CA 1
ATOM 698 C C . ASP A 1 92 ? -6.057 7.736 3.424 1.00 95.38 92 ASP A C 1
ATOM 700 O O . ASP A 1 92 ? -4.854 7.651 3.173 1.00 95.38 92 ASP A O 1
ATOM 704 N N . LEU A 1 93 ? -6.969 8.068 2.512 1.00 95.44 93 LEU A N 1
ATOM 705 C CA . LEU A 1 93 ? -6.645 8.413 1.128 1.00 95.44 93 LEU A CA 1
ATOM 706 C C . LEU A 1 93 ? -6.373 9.911 0.933 1.00 95.44 93 LEU A C 1
ATOM 708 O O . LEU A 1 93 ? -5.942 10.312 -0.146 1.00 95.44 93 LEU A O 1
ATOM 712 N N . SER A 1 94 ? -6.568 10.744 1.962 1.00 93.94 94 SER A N 1
ATOM 713 C CA . SER A 1 94 ? -6.493 12.208 1.825 1.00 93.94 94 SER A CA 1
ATOM 714 C C . SER A 1 94 ? -5.119 12.698 1.357 1.00 93.94 94 SER A C 1
ATOM 716 O O . SER A 1 94 ? -5.015 13.678 0.619 1.00 93.94 94 SER A O 1
ATOM 718 N N . SER A 1 95 ? -4.053 11.979 1.722 1.00 93.75 95 SER A N 1
ATOM 719 C CA . SER A 1 95 ? -2.678 12.302 1.323 1.00 93.75 95 SER A CA 1
ATOM 720 C C . SER A 1 95 ? -2.389 12.044 -0.160 1.00 93.75 95 SER A C 1
ATOM 722 O O . SER A 1 95 ? -1.351 12.480 -0.654 1.00 93.75 95 SER A O 1
ATOM 724 N N . LEU A 1 96 ? -3.290 11.367 -0.883 1.00 95.06 96 LEU A N 1
ATOM 725 C CA . LEU A 1 96 ? -3.174 11.175 -2.329 1.00 95.06 96 LEU A CA 1
ATOM 726 C C . LEU A 1 96 ? -3.527 12.445 -3.119 1.00 95.06 96 LEU A C 1
ATOM 728 O O . LEU A 1 96 ? -3.124 12.564 -4.273 1.00 95.06 96 LEU A O 1
ATOM 732 N N . GLY A 1 97 ? -4.259 13.393 -2.514 1.00 94.81 97 GLY A N 1
ATOM 733 C CA . GLY A 1 97 ? -4.642 14.652 -3.163 1.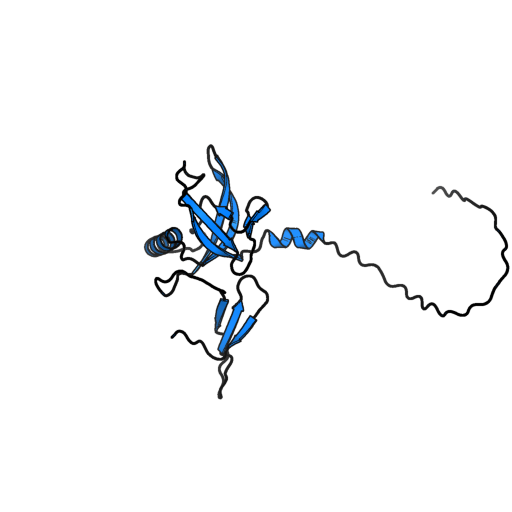00 94.81 97 GLY A CA 1
ATOM 734 C C . GLY A 1 97 ? -5.501 14.460 -4.418 1.00 94.81 97 GLY A C 1
ATOM 735 O O . GLY A 1 97 ? -5.375 15.232 -5.370 1.00 94.81 97 GLY A O 1
ATOM 736 N N . LEU A 1 98 ? -6.325 13.409 -4.443 1.00 94.19 98 LEU A N 1
ATOM 737 C CA . LEU A 1 98 ? -7.146 13.053 -5.597 1.00 94.19 98 LEU A CA 1
ATOM 738 C C . LEU A 1 98 ? -8.382 13.963 -5.715 1.00 94.19 98 LEU A C 1
ATOM 740 O O . LEU A 1 98 ? -8.943 14.379 -4.702 1.00 94.19 98 LEU A O 1
ATOM 744 N N . PRO A 1 99 ? -8.852 14.252 -6.941 1.00 95.19 99 PRO A N 1
ATOM 745 C CA . PRO A 1 99 ? -10.201 14.760 -7.164 1.00 95.19 99 PRO A CA 1
ATOM 746 C C . PRO A 1 99 ? -11.259 13.774 -6.646 1.00 95.19 99 PRO A C 1
ATOM 748 O O . PRO A 1 99 ? -11.058 12.563 -6.722 1.00 95.19 99 PRO A O 1
ATOM 751 N N . GLU A 1 100 ? -12.422 14.278 -6.225 1.00 90.88 100 GLU A N 1
ATOM 752 C CA . GLU A 1 100 ? -13.512 13.475 -5.633 1.00 90.88 100 GLU A CA 1
ATOM 753 C C . GLU A 1 100 ? -13.919 12.263 -6.489 1.00 90.88 100 GLU A C 1
ATOM 755 O O . GLU A 1 100 ? -14.157 11.176 -5.966 1.00 90.88 100 GLU A O 1
ATOM 760 N N . THR A 1 101 ? -13.949 12.418 -7.816 1.00 90.44 101 THR A N 1
ATOM 761 C CA . THR A 1 101 ? -14.283 11.318 -8.731 1.00 90.44 101 THR A CA 1
ATOM 762 C C . THR A 1 101 ? -13.244 10.198 -8.701 1.00 90.44 101 THR A C 1
ATOM 764 O O . THR A 1 101 ? -13.616 9.033 -8.638 1.00 90.44 101 THR A O 1
ATOM 767 N N . GLN A 1 102 ? -11.952 10.533 -8.682 1.00 93.50 102 GLN A N 1
ATOM 768 C CA . GLN A 1 102 ? -10.871 9.544 -8.611 1.00 93.50 102 GLN A CA 1
ATOM 769 C C . GLN A 1 102 ? -10.772 8.916 -7.219 1.00 93.50 102 GLN A C 1
ATOM 771 O O . GLN A 1 102 ? -10.474 7.733 -7.090 1.00 93.50 102 GLN A O 1
ATOM 776 N N . GLU A 1 103 ? -11.051 9.685 -6.165 1.00 93.50 103 GLU A N 1
ATOM 777 C CA . GLU A 1 103 ? -11.109 9.143 -4.809 1.00 93.50 103 GLU A CA 1
ATOM 778 C C . GLU A 1 103 ? -12.220 8.092 -4.680 1.00 93.50 103 GLU A C 1
ATOM 780 O O . GLU A 1 103 ? -12.004 7.044 -4.071 1.00 93.50 103 GLU A O 1
ATOM 785 N N . ALA A 1 104 ? -13.381 8.315 -5.305 1.00 92.50 104 ALA A N 1
ATOM 786 C CA . ALA A 1 104 ? -14.464 7.335 -5.334 1.00 92.50 104 ALA A CA 1
ATOM 787 C C . ALA A 1 104 ? -14.063 6.030 -6.047 1.00 92.50 104 ALA A C 1
ATOM 789 O O . ALA A 1 104 ? -14.401 4.946 -5.556 1.00 92.50 104 ALA A O 1
ATOM 790 N N . ASP A 1 105 ? -13.313 6.125 -7.149 1.00 92.75 105 ASP A N 1
ATOM 791 C CA . ASP A 1 105 ? -12.790 4.969 -7.886 1.00 92.75 105 ASP A CA 1
ATOM 792 C C . ASP A 1 105 ? -11.786 4.179 -7.028 1.00 92.75 105 ASP A C 1
ATOM 794 O O . ASP A 1 105 ? -11.984 2.987 -6.776 1.00 92.75 105 ASP A O 1
ATOM 798 N N . VAL A 1 106 ? -10.794 4.854 -6.435 1.00 94.88 106 VAL A N 1
ATOM 799 C CA . VAL A 1 106 ? -9.828 4.224 -5.514 1.00 94.88 106 VAL A CA 1
ATOM 800 C C . VAL A 1 106 ? -10.539 3.603 -4.309 1.00 94.88 106 VAL A C 1
ATOM 802 O O . VAL A 1 106 ? -10.225 2.487 -3.893 1.00 94.88 106 VAL A O 1
ATOM 805 N N . GLN A 1 107 ? -11.546 4.271 -3.751 1.00 93.75 107 GLN A N 1
ATOM 806 C CA . GLN A 1 107 ? -12.326 3.734 -2.642 1.00 93.75 107 GLN A CA 1
ATOM 807 C C . GLN A 1 107 ? -13.125 2.482 -3.055 1.00 93.75 107 GLN A C 1
ATOM 809 O O . GLN A 1 107 ? -13.305 1.567 -2.242 1.00 93.75 107 GLN A O 1
ATOM 814 N N . SER A 1 108 ? -13.612 2.419 -4.297 1.00 93.19 108 SER A N 1
ATOM 815 C CA . SER A 1 108 ? -14.267 1.234 -4.865 1.00 93.19 108 SER A CA 1
ATOM 816 C C . SER A 1 108 ? -13.289 0.060 -4.975 1.00 93.19 108 SER A C 1
ATOM 818 O O . SER A 1 108 ? -13.570 -1.030 -4.470 1.00 93.19 108 SER A O 1
ATOM 820 N N . GLU A 1 109 ? -12.098 0.296 -5.529 1.00 94.50 109 GLU A N 1
ATOM 821 C CA . GLU A 1 109 ? -11.036 -0.709 -5.659 1.00 94.50 109 GLU A CA 1
ATOM 822 C C . GLU A 1 109 ? -10.517 -1.199 -4.297 1.00 94.50 109 GLU A C 1
ATOM 824 O O . GLU A 1 109 ? -10.253 -2.392 -4.107 1.00 94.50 109 GLU A O 1
ATOM 829 N N . LEU A 1 110 ? -10.438 -0.304 -3.306 1.00 94.44 110 LEU A N 1
ATOM 830 C CA . LEU A 1 110 ? -10.093 -0.640 -1.924 1.00 94.44 110 LEU A CA 1
ATOM 831 C C . LEU A 1 110 ? -11.115 -1.611 -1.319 1.00 94.44 110 LEU A C 1
ATOM 833 O O . LEU A 1 110 ? -10.739 -2.626 -0.729 1.00 94.44 110 LEU A O 1
ATOM 837 N N . ARG A 1 111 ? -12.414 -1.335 -1.504 1.00 92.00 111 ARG A N 1
ATOM 838 C CA . ARG A 1 111 ? -13.510 -2.219 -1.066 1.00 92.00 111 ARG A CA 1
ATOM 839 C C . ARG A 1 111 ? -13.577 -3.520 -1.858 1.00 92.00 111 ARG A C 1
ATOM 841 O O . ARG A 1 111 ? -14.160 -4.485 -1.370 1.00 92.00 111 ARG A O 1
ATOM 848 N N . ALA A 1 112 ? -12.994 -3.553 -3.050 1.00 92.44 112 ALA A N 1
ATOM 849 C CA . ALA A 1 112 ? -12.858 -4.758 -3.850 1.00 92.44 112 ALA A CA 1
ATOM 850 C C . ALA A 1 112 ? -11.598 -5.576 -3.520 1.00 92.44 112 ALA A C 1
ATOM 852 O O . ALA A 1 112 ? -11.487 -6.710 -3.977 1.00 92.44 112 ALA A O 1
ATOM 853 N N . GLY A 1 113 ? -10.661 -5.037 -2.732 1.00 93.75 113 GLY A N 1
ATOM 854 C CA . GLY A 1 113 ? -9.425 -5.738 -2.379 1.00 93.75 113 GLY A CA 1
ATOM 855 C C . GLY A 1 113 ? -8.379 -5.778 -3.492 1.00 93.75 113 GLY A C 1
ATOM 856 O O . GLY A 1 113 ? -7.533 -6.664 -3.495 1.00 93.75 113 GLY A O 1
ATOM 857 N N . ARG A 1 114 ? -8.444 -4.871 -4.473 1.00 93.88 114 ARG A N 1
ATOM 858 C CA . ARG A 1 114 ? -7.606 -4.955 -5.683 1.00 93.88 114 ARG A CA 1
ATOM 859 C C . ARG A 1 114 ? -6.441 -3.972 -5.726 1.00 93.88 114 ARG A C 1
ATOM 861 O O . ARG A 1 114 ? -5.671 -3.974 -6.682 1.00 93.88 114 ARG A O 1
ATOM 868 N N . LEU A 1 115 ? -6.287 -3.150 -4.695 1.00 95.75 115 LEU A N 1
ATOM 869 C CA . LEU A 1 115 ? -5.211 -2.171 -4.641 1.00 95.75 115 LEU A CA 1
ATOM 870 C C . LEU A 1 115 ? -3.909 -2.763 -4.107 1.00 95.75 115 LEU A C 1
ATOM 872 O O . LEU A 1 115 ? -3.891 -3.556 -3.161 1.00 95.75 115 LEU A O 1
ATOM 876 N N . ILE A 1 116 ? -2.804 -2.254 -4.644 1.00 96.88 116 ILE A N 1
ATOM 877 C CA . ILE A 1 116 ? -1.537 -2.222 -3.920 1.00 96.88 116 ILE A CA 1
ATOM 878 C C . ILE A 1 116 ? -1.365 -0.815 -3.356 1.00 96.88 116 ILE A C 1
ATOM 880 O O . ILE A 1 116 ? -1.354 0.171 -4.087 1.00 96.88 116 ILE A O 1
ATOM 884 N N . LEU A 1 117 ? -1.231 -0.715 -2.040 1.00 97.31 117 LEU A N 1
ATOM 885 C CA . LEU A 1 117 ? -1.092 0.551 -1.332 1.00 97.31 117 LEU A CA 1
ATOM 886 C C . LEU A 1 117 ? 0.327 0.714 -0.810 1.00 97.31 117 LEU A C 1
ATOM 888 O O . LEU A 1 117 ? 0.917 -0.234 -0.293 1.00 97.31 117 LEU A O 1
ATOM 892 N N . ARG A 1 118 ? 0.867 1.927 -0.879 1.00 97.81 118 ARG A N 1
ATOM 893 C CA . ARG A 1 118 ? 2.080 2.307 -0.157 1.00 97.81 118 ARG A CA 1
ATOM 894 C C . ARG A 1 118 ? 1.694 3.198 1.013 1.00 97.81 118 ARG A C 1
ATOM 896 O O . ARG A 1 118 ? 0.941 4.142 0.812 1.00 97.81 118 ARG A O 1
ATOM 903 N N . GLY A 1 119 ? 2.229 2.955 2.203 1.00 97.00 119 GLY A N 1
ATOM 904 C CA . GLY A 1 119 ? 1.957 3.823 3.350 1.00 97.00 119 GLY A CA 1
ATOM 905 C C . GLY A 1 119 ? 2.513 3.301 4.669 1.00 97.00 119 GLY A C 1
ATOM 906 O O . GLY A 1 119 ? 3.378 2.419 4.682 1.00 97.00 119 GLY A O 1
ATOM 907 N N . LYS A 1 120 ? 1.984 3.823 5.781 1.00 96.06 120 LYS A N 1
ATOM 908 C CA . LYS A 1 120 ? 2.379 3.457 7.151 1.00 96.06 120 LYS A CA 1
ATOM 909 C C . LYS A 1 120 ? 1.192 2.938 7.961 1.00 96.06 120 LYS A C 1
ATOM 911 O O . LYS A 1 120 ? 0.117 3.530 7.949 1.00 96.06 120 LYS A O 1
ATOM 916 N N . LEU A 1 121 ? 1.406 1.855 8.708 1.00 96.31 121 LEU A N 1
ATOM 917 C CA . LEU A 1 121 ? 0.422 1.361 9.674 1.00 96.31 121 LEU A CA 1
ATOM 918 C C . LEU A 1 121 ? 0.620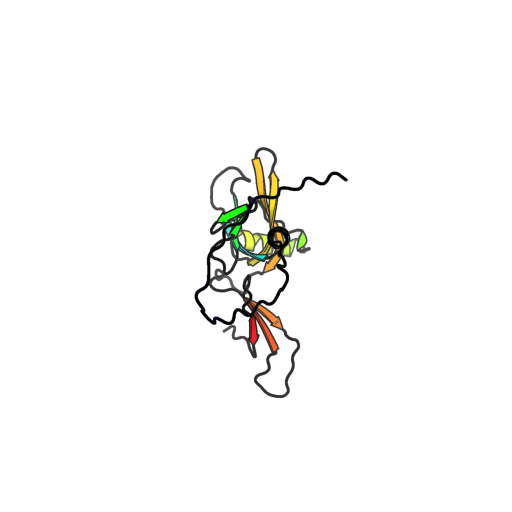 2.056 11.016 1.00 96.31 121 LEU A C 1
ATOM 920 O O . LEU A 1 121 ? 1.653 1.888 11.663 1.00 96.31 121 LEU A O 1
ATOM 924 N N . THR A 1 122 ? -0.389 2.803 11.444 1.00 95.88 122 THR A N 1
ATOM 925 C CA . THR A 1 122 ? -0.389 3.582 12.683 1.00 95.88 122 THR A CA 1
ATOM 926 C C . THR A 1 122 ? -1.592 3.204 13.550 1.00 95.88 122 THR A C 1
ATOM 928 O O . THR A 1 122 ? -2.318 2.242 13.272 1.00 95.88 122 THR A O 1
ATOM 931 N N . LYS A 1 123 ? -1.775 3.901 14.675 1.00 96.06 123 LYS A N 1
ATOM 932 C CA . LYS A 1 123 ? -2.935 3.719 15.554 1.00 96.06 123 LYS A CA 1
ATOM 933 C C . LYS A 1 123 ? -3.743 5.006 15.609 1.00 96.06 123 LYS A C 1
ATOM 935 O O . LYS A 1 123 ? -3.199 6.042 15.984 1.00 96.06 123 LYS A O 1
ATOM 940 N N . LYS A 1 124 ? -5.053 4.916 15.388 1.00 96.44 124 LYS A N 1
ATOM 941 C CA . LYS A 1 124 ? -5.995 6.034 15.551 1.00 96.44 124 LYS A CA 1
ATOM 942 C C . LYS A 1 124 ? -6.947 5.752 16.706 1.00 96.44 124 LYS A C 1
ATOM 944 O O . LYS A 1 124 ? -7.343 4.608 16.937 1.00 96.44 124 LYS A O 1
ATOM 949 N N . LYS A 1 125 ? -7.271 6.786 17.488 1.00 97.19 125 LYS A N 1
ATOM 950 C CA . LYS A 1 125 ? -8.249 6.687 18.579 1.00 97.19 125 LYS A CA 1
ATOM 951 C C . LYS A 1 125 ? -9.656 6.808 17.994 1.00 97.19 125 LYS A C 1
ATOM 953 O O . LYS A 1 125 ? -9.969 7.818 17.376 1.00 97.19 125 LYS A O 1
ATOM 958 N N . TYR A 1 126 ? -10.496 5.819 18.264 1.00 95.94 126 TYR A N 1
ATOM 959 C CA . TYR A 1 126 ? -11.913 5.799 17.919 1.00 95.94 126 TYR A CA 1
ATOM 960 C C . TYR A 1 126 ? -12.744 5.930 19.196 1.00 95.94 126 TYR A C 1
ATOM 962 O O . TYR A 1 126 ? -12.485 5.262 20.205 1.00 95.94 126 TYR A O 1
ATOM 970 N N . GLN A 1 127 ? -13.728 6.827 19.178 1.00 95.31 127 GLN A N 1
ATOM 971 C CA . GLN A 1 127 ? -14.587 7.086 20.332 1.00 95.31 127 GLN A CA 1
ATOM 972 C C . GLN A 1 127 ? -15.319 5.803 20.749 1.00 95.31 127 GLN A C 1
ATOM 974 O O . GLN A 1 127 ? -15.963 5.169 19.927 1.00 95.31 127 GLN A O 1
ATOM 979 N N . GLY A 1 128 ? -15.191 5.401 22.018 1.00 95.50 128 GLY A N 1
ATOM 980 C CA . GLY A 1 128 ? -15.815 4.180 22.549 1.00 95.50 128 GLY A CA 1
ATOM 981 C C . GLY A 1 128 ? -15.093 2.859 22.237 1.00 95.50 128 GLY A C 1
ATOM 982 O O . GLY A 1 128 ? -15.382 1.867 22.893 1.00 95.50 128 GLY A O 1
ATOM 983 N N . PHE A 1 129 ? -14.117 2.840 21.319 1.00 94.81 129 PHE A N 1
ATOM 984 C CA . PHE A 1 129 ? -13.433 1.608 20.875 1.00 94.81 129 PHE A CA 1
ATOM 985 C C . PHE A 1 129 ? -11.924 1.580 21.162 1.00 94.81 129 PHE A C 1
ATOM 987 O O . PHE A 1 129 ? -11.263 0.568 20.943 1.00 94.81 129 PHE A O 1
ATOM 994 N N . GLY A 1 130 ? -11.358 2.676 21.671 1.00 95.56 130 GLY A N 1
ATOM 995 C CA . GLY A 1 130 ? -9.933 2.755 21.993 1.00 95.56 130 GLY A CA 1
ATOM 996 C C . GLY A 1 130 ? -9.066 3.018 20.761 1.00 95.56 130 GLY A C 1
ATOM 997 O O . GLY A 1 130 ? -9.473 3.742 19.855 1.00 95.56 130 GLY A O 1
ATOM 998 N N . LYS A 1 131 ? -7.829 2.509 20.756 1.00 96.81 131 LYS A N 1
ATOM 999 C CA . LYS A 1 131 ? -6.891 2.673 19.634 1.00 96.81 131 LYS A CA 1
ATOM 1000 C C . LYS A 1 131 ? -6.961 1.452 18.720 1.00 96.81 131 LYS A C 1
ATOM 1002 O O . LYS A 1 131 ? -6.661 0.355 19.178 1.00 96.81 131 LYS A O 1
ATOM 1007 N N . LEU A 1 132 ? -7.289 1.657 17.449 1.00 97.12 132 LEU A N 1
ATOM 1008 C CA . LEU A 1 132 ? -7.311 0.609 16.422 1.00 97.12 132 LEU A CA 1
ATOM 1009 C C . LEU A 1 132 ? -6.270 0.902 15.340 1.00 97.12 132 LEU A C 1
ATOM 1011 O O . LEU A 1 132 ? -5.745 2.016 15.267 1.00 97.12 132 LEU A O 1
ATOM 1015 N N . GLY A 1 133 ? -5.963 -0.103 14.516 1.00 97.06 133 GLY A N 1
ATOM 1016 C CA . GLY A 1 133 ? -5.096 0.069 13.355 1.00 97.06 133 GLY A CA 1
ATOM 1017 C C . GLY A 1 133 ? -5.665 1.086 12.370 1.00 97.06 133 GLY A C 1
ATOM 1018 O O . GLY A 1 133 ? -6.866 1.097 12.111 1.00 97.06 133 GLY A O 1
ATOM 1019 N N . TYR A 1 134 ? -4.787 1.928 11.843 1.00 97.56 134 TYR A N 1
ATOM 1020 C CA . TYR A 1 134 ? -5.073 2.963 10.859 1.00 97.56 134 TYR A CA 1
ATOM 1021 C C . TYR A 1 134 ? -4.001 2.907 9.777 1.00 97.56 134 TYR A C 1
ATOM 1023 O O . TYR A 1 134 ? -2.838 2.640 10.092 1.00 97.56 134 TYR A O 1
ATOM 1031 N N . PHE A 1 135 ? -4.376 3.112 8.519 1.00 97.44 135 PHE A N 1
ATOM 1032 C CA . PHE A 1 135 ? -3.426 3.085 7.412 1.00 97.44 135 PHE A CA 1
ATOM 1033 C C . PHE A 1 135 ? -3.308 4.469 6.783 1.00 97.44 135 PHE A C 1
ATOM 1035 O O . PHE A 1 135 ? -4.240 4.937 6.147 1.00 97.44 135 PHE A O 1
ATOM 1042 N N . GLU A 1 136 ? -2.157 5.113 6.944 1.00 97.00 136 GLU A N 1
ATOM 1043 C CA . GLU A 1 136 ? -1.840 6.377 6.277 1.00 97.00 136 GLU A CA 1
ATOM 1044 C C . GLU A 1 136 ? -1.295 6.073 4.880 1.00 97.00 136 GLU A C 1
ATOM 1046 O O . GLU A 1 136 ? -0.148 5.626 4.746 1.00 97.00 136 GLU A O 1
ATOM 1051 N N . VAL A 1 137 ? -2.128 6.244 3.848 1.00 97.44 137 VAL A N 1
ATOM 1052 C CA . VAL A 1 137 ? -1.798 5.876 2.466 1.00 97.44 137 VAL A CA 1
ATOM 1053 C C . VAL A 1 137 ? -1.073 7.029 1.778 1.00 97.44 137 VAL A C 1
ATOM 1055 O O . VAL A 1 137 ? -1.545 8.157 1.751 1.00 97.44 137 VAL A O 1
ATOM 1058 N N . SER A 1 138 ? 0.087 6.735 1.195 1.00 96.88 138 SER A N 1
ATOM 1059 C CA . SER A 1 138 ? 0.911 7.686 0.439 1.00 96.88 138 SER A CA 1
ATOM 1060 C C . SER A 1 138 ? 0.915 7.429 -1.070 1.00 96.88 138 SER A C 1
ATOM 1062 O O . SER A 1 138 ? 1.222 8.332 -1.836 1.00 96.88 138 SER A O 1
ATOM 1064 N N . GLU A 1 139 ? 0.625 6.200 -1.510 1.00 96.62 139 GLU A N 1
ATOM 1065 C CA . GLU A 1 139 ? 0.426 5.867 -2.929 1.00 96.62 139 GLU A CA 1
ATOM 1066 C C . GLU A 1 139 ? -0.652 4.782 -3.044 1.00 96.62 139 GLU A C 1
ATOM 1068 O O . GLU A 1 139 ? -0.691 3.870 -2.212 1.00 96.62 139 GLU A O 1
ATOM 1073 N N . ALA A 1 140 ? -1.475 4.837 -4.090 1.00 96.50 140 ALA A N 1
ATOM 1074 C CA . ALA A 1 140 ? -2.425 3.786 -4.445 1.00 96.50 140 ALA A CA 1
ATOM 1075 C C . ALA A 1 140 ? -2.187 3.345 -5.894 1.00 96.50 140 ALA A C 1
ATOM 1077 O O . ALA A 1 140 ? -2.034 4.180 -6.782 1.00 96.50 140 ALA A O 1
ATOM 1078 N N . TRP A 1 141 ? -2.117 2.033 -6.110 1.00 95.56 141 TRP A N 1
ATOM 1079 C CA . TRP A 1 141 ? -1.875 1.420 -7.411 1.00 95.56 141 TRP A CA 1
ATOM 1080 C C . TRP A 1 141 ? -3.074 0.551 -7.780 1.00 95.56 141 TRP A C 1
ATOM 1082 O O . TRP A 1 141 ? -3.330 -0.469 -7.132 1.00 95.56 141 TRP A O 1
ATOM 1092 N N . GLU A 1 142 ? -3.798 0.980 -8.808 1.00 93.12 142 GLU A N 1
ATOM 1093 C CA . GLU A 1 142 ? -4.959 0.287 -9.362 1.00 93.12 142 GLU A CA 1
ATOM 1094 C C . GLU A 1 142 ? -4.538 -0.803 -10.356 1.00 93.12 142 GLU A C 1
ATOM 1096 O O . GLU A 1 142 ? -3.497 -0.685 -11.018 1.00 93.12 142 GLU A O 1
ATOM 1101 N N . PRO A 1 143 ? -5.320 -1.886 -10.479 1.00 90.50 143 PRO A N 1
ATOM 1102 C CA . PRO A 1 143 ? -5.029 -2.924 -11.450 1.00 90.50 143 PRO A CA 1
ATOM 1103 C C . PRO A 1 143 ? -5.351 -2.442 -12.873 1.00 90.50 143 PRO A C 1
ATOM 1105 O O . PRO A 1 143 ? -6.358 -1.789 -13.122 1.00 90.50 143 PRO A O 1
ATOM 1108 N N . ALA A 1 144 ? -4.531 -2.840 -13.848 1.00 89.44 144 ALA A N 1
ATOM 1109 C CA . ALA A 1 144 ? -4.804 -2.562 -15.263 1.00 89.44 144 ALA A CA 1
ATOM 1110 C C . ALA A 1 144 ? -5.973 -3.394 -15.836 1.00 89.44 144 ALA A C 1
ATOM 1112 O O . ALA A 1 144 ? -6.435 -3.140 -16.945 1.00 89.44 144 ALA A O 1
ATOM 1113 N N . THR A 1 145 ? -6.427 -4.420 -15.107 1.00 88.69 145 THR A N 1
ATOM 1114 C CA . THR A 1 145 ? -7.508 -5.331 -15.509 1.00 88.69 145 THR A CA 1
ATOM 1115 C C . THR A 1 145 ? -8.414 -5.636 -14.317 1.00 88.69 145 THR A C 1
ATOM 1117 O O . THR A 1 145 ? -8.093 -5.301 -13.181 1.00 88.69 145 THR A O 1
ATOM 1120 N N . SER A 1 146 ? -9.526 -6.332 -14.547 1.00 84.75 146 SER A N 1
ATOM 1121 C CA . SER A 1 146 ? -10.419 -6.784 -13.473 1.00 84.75 146 SER A CA 1
ATOM 1122 C C . SER A 1 146 ? -9.925 -8.031 -12.723 1.00 84.75 146 SER A C 1
ATOM 1124 O O . SER A 1 146 ? -10.635 -8.523 -11.845 1.00 84.75 146 SER A O 1
ATOM 1126 N N . ALA A 1 147 ? -8.768 -8.593 -13.087 1.00 85.38 147 ALA A N 1
ATOM 1127 C CA . ALA A 1 147 ? -8.218 -9.769 -12.421 1.00 85.38 147 ALA A CA 1
ATOM 1128 C C . ALA A 1 147 ? -7.694 -9.423 -11.019 1.00 85.38 147 ALA A C 1
ATOM 1130 O O . ALA A 1 147 ? -7.148 -8.343 -10.791 1.00 85.38 147 ALA A O 1
ATOM 1131 N N . GLU A 1 148 ? -7.837 -10.356 -10.076 1.00 84.62 148 GLU A N 1
ATOM 1132 C CA . GLU A 1 148 ? -7.292 -10.187 -8.729 1.00 84.62 148 GLU A CA 1
ATOM 1133 C C . GLU A 1 148 ? -5.751 -10.139 -8.777 1.00 84.62 148 GLU A C 1
ATOM 1135 O O . GLU A 1 148 ? -5.126 -11.039 -9.357 1.00 84.62 148 GLU A O 1
ATOM 1140 N N . PRO A 1 149 ? -5.107 -9.121 -8.173 1.00 87.31 149 PRO A N 1
ATOM 1141 C CA . PRO A 1 149 ? -3.655 -9.041 -8.150 1.00 87.31 149 PRO A CA 1
ATOM 1142 C C . PRO A 1 149 ? -3.062 -10.206 -7.350 1.00 87.31 149 PRO A C 1
ATOM 1144 O O . PRO A 1 149 ? -3.335 -10.366 -6.162 1.00 87.31 149 PRO A O 1
ATOM 1147 N N . SER A 1 150 ? -2.194 -11.004 -7.972 1.00 89.19 150 SER A N 1
ATOM 1148 C CA . SER A 1 150 ? -1.575 -12.162 -7.321 1.00 89.19 150 SER A CA 1
ATOM 1149 C C . SER A 1 150 ? -0.099 -12.325 -7.690 1.00 89.19 150 SER A C 1
ATOM 1151 O O . SER A 1 150 ? 0.410 -11.737 -8.643 1.00 89.19 150 SER A O 1
ATOM 1153 N N . GLY A 1 151 ? 0.617 -13.134 -6.906 1.00 92.25 151 GLY A N 1
ATOM 1154 C CA . GLY A 1 151 ? 2.012 -13.473 -7.170 1.00 92.25 151 GLY A CA 1
ATOM 1155 C C . GLY A 1 151 ? 3.021 -12.482 -6.587 1.00 92.25 151 GLY A C 1
ATOM 1156 O O . GLY A 1 151 ? 2.885 -11.999 -5.462 1.00 92.25 151 GLY A O 1
ATOM 1157 N N . LYS A 1 152 ? 4.121 -12.275 -7.318 1.00 95.50 152 LYS A N 1
ATOM 1158 C CA . LYS A 1 152 ? 5.218 -11.394 -6.904 1.00 95.50 152 LYS A CA 1
ATOM 1159 C C . LYS A 1 152 ? 5.031 -10.033 -7.554 1.00 95.50 152 LYS A C 1
ATOM 1161 O O . LYS A 1 152 ? 4.918 -9.949 -8.769 1.00 95.50 152 LYS A O 1
ATOM 1166 N N . PHE A 1 153 ? 5.104 -8.985 -6.749 1.00 96.06 153 PHE A N 1
ATOM 1167 C CA . PHE A 1 153 ? 4.925 -7.620 -7.232 1.00 96.06 153 PHE A CA 1
ATOM 1168 C C . PHE A 1 153 ? 6.255 -6.887 -7.350 1.00 96.06 153 PHE A C 1
ATOM 1170 O O . PHE A 1 153 ? 7.144 -7.032 -6.498 1.00 96.06 153 PHE A O 1
ATOM 1177 N N . TYR A 1 154 ? 6.352 -6.062 -8.384 1.00 96.50 154 TYR A N 1
ATOM 1178 C CA . TYR A 1 154 ? 7.531 -5.291 -8.747 1.00 96.50 154 TYR A CA 1
ATOM 1179 C C . TYR A 1 154 ? 7.101 -3.867 -9.089 1.00 96.50 154 TYR A C 1
ATOM 1181 O O . TYR A 1 154 ? 6.026 -3.661 -9.647 1.00 96.50 154 TYR A O 1
ATOM 1189 N N . ARG A 1 155 ? 7.942 -2.887 -8.759 1.00 95.62 155 ARG A N 1
ATOM 1190 C CA . ARG A 1 155 ? 7.846 -1.536 -9.311 1.00 95.62 155 ARG A CA 1
ATOM 1191 C C . ARG A 1 155 ? 8.769 -1.476 -10.511 1.00 95.62 155 ARG A C 1
ATOM 1193 O O . ARG A 1 155 ? 9.946 -1.798 -10.372 1.00 95.62 155 ARG A O 1
ATOM 1200 N N . VAL A 1 156 ? 8.238 -1.057 -11.650 1.00 96.12 156 VAL A N 1
ATOM 1201 C CA . VAL A 1 156 ? 9.024 -0.857 -12.866 1.00 96.12 156 VAL A CA 1
ATOM 1202 C C . VAL A 1 156 ? 9.039 0.627 -13.196 1.00 96.12 156 VAL A C 1
ATOM 1204 O O . VAL A 1 156 ? 7.993 1.274 -13.222 1.00 96.12 156 VAL A O 1
ATOM 1207 N N . THR A 1 157 ? 10.226 1.182 -13.410 1.00 96.12 157 THR A N 1
ATOM 1208 C CA . THR A 1 157 ? 10.430 2.587 -13.776 1.00 96.12 157 THR A CA 1
ATOM 1209 C C . THR A 1 157 ? 11.251 2.680 -15.055 1.00 96.12 157 THR A C 1
ATOM 1211 O O . THR A 1 157 ? 12.037 1.790 -15.379 1.00 96.12 157 THR A O 1
ATOM 1214 N N . ASN A 1 158 ? 11.070 3.757 -15.821 1.00 95.62 158 ASN A N 1
ATOM 1215 C CA . ASN A 1 158 ? 11.960 4.040 -16.945 1.00 95.62 158 ASN A CA 1
ATOM 1216 C C . ASN A 1 158 ? 13.317 4.500 -16.396 1.00 95.62 158 ASN A C 1
ATOM 1218 O O . ASN A 1 158 ? 13.361 5.401 -15.561 1.00 95.62 158 ASN A O 1
ATOM 1222 N N . SER A 1 159 ? 14.413 3.917 -16.880 1.00 94.69 159 SER A N 1
ATOM 1223 C CA . SER A 1 159 ? 15.770 4.292 -16.461 1.00 94.69 159 SER A CA 1
ATOM 1224 C C . SER A 1 159 ? 16.262 5.589 -17.116 1.00 94.69 159 SER A C 1
ATOM 1226 O O . SER A 1 159 ? 17.297 6.122 -16.729 1.00 94.69 159 SER A O 1
ATOM 1228 N N . GLY A 1 160 ? 15.562 6.082 -18.144 1.00 93.94 160 GLY A N 1
ATOM 1229 C CA . GLY A 1 160 ? 16.001 7.199 -18.983 1.00 93.94 160 GLY A CA 1
ATOM 1230 C C . GLY A 1 160 ? 17.071 6.821 -20.014 1.00 93.94 160 GLY A C 1
ATOM 1231 O O . GLY A 1 160 ? 17.378 7.625 -20.891 1.00 93.94 160 GLY A O 1
ATOM 1232 N N . ILE A 1 161 ? 17.604 5.595 -19.968 1.00 94.00 161 ILE A N 1
ATOM 1233 C CA . ILE A 1 161 ? 18.624 5.124 -20.909 1.00 94.00 161 ILE A CA 1
ATOM 1234 C C . ILE A 1 161 ? 18.010 4.996 -22.311 1.00 94.00 161 ILE A C 1
ATOM 1236 O O . ILE A 1 161 ? 16.868 4.554 -22.484 1.00 94.00 161 ILE A O 1
ATOM 1240 N N . ARG A 1 162 ? 18.774 5.412 -23.3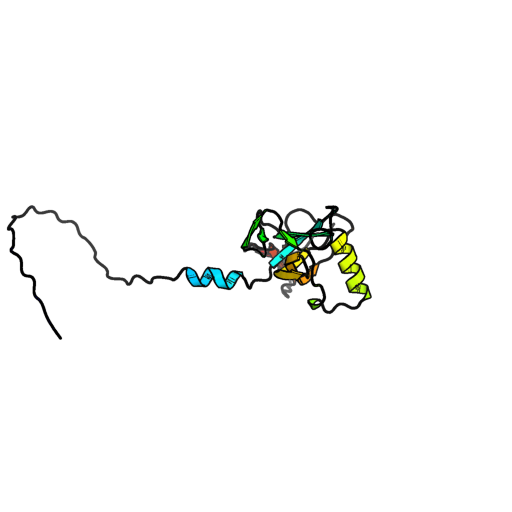25 1.00 93.88 162 ARG A N 1
ATOM 1241 C CA . ARG A 1 162 ? 18.463 5.279 -24.754 1.00 93.88 162 ARG A CA 1
ATOM 1242 C C . ARG A 1 162 ? 19.725 4.799 -25.465 1.00 93.88 162 ARG A C 1
ATOM 1244 O O . ARG A 1 162 ? 20.778 5.406 -25.302 1.00 93.88 162 ARG A O 1
ATOM 1251 N N . CYS A 1 163 ? 19.625 3.714 -26.224 1.00 93.81 163 CYS A N 1
ATOM 1252 C CA . CYS A 1 163 ? 20.768 3.070 -26.870 1.00 93.81 163 CYS A CA 1
ATOM 1253 C C . CYS A 1 163 ? 20.609 3.099 -28.388 1.00 93.81 163 CYS A C 1
ATOM 1255 O O . CYS A 1 163 ? 19.490 3.087 -28.895 1.00 93.81 163 CYS A O 1
ATOM 1257 N N . PHE A 1 164 ? 21.732 3.082 -29.107 1.00 95.19 164 PHE A N 1
ATOM 1258 C CA . PHE A 1 164 ? 21.742 2.968 -30.569 1.00 95.19 164 PHE A CA 1
ATOM 1259 C C . PHE A 1 164 ? 21.520 1.527 -31.053 1.00 95.19 164 PHE A C 1
ATOM 1261 O O . PHE A 1 164 ? 21.025 1.320 -32.157 1.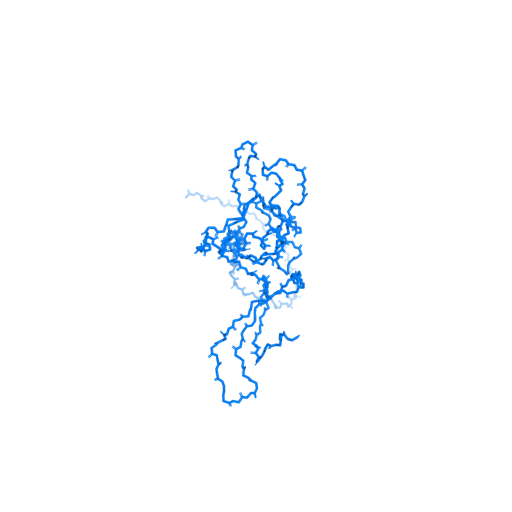00 95.19 164 PHE A O 1
ATOM 1268 N N . THR A 1 165 ? 21.878 0.534 -30.234 1.00 93.75 165 THR A N 1
ATOM 1269 C CA . THR A 1 165 ? 21.734 -0.901 -30.521 1.00 93.75 165 THR A CA 1
ATOM 1270 C C . THR A 1 165 ? 21.081 -1.632 -29.341 1.00 93.75 165 THR A C 1
ATOM 1272 O O . THR A 1 165 ? 21.080 -1.137 -28.212 1.00 93.75 165 THR A O 1
ATOM 1275 N N . TYR A 1 166 ? 20.491 -2.802 -29.604 1.00 92.25 166 TYR A N 1
ATOM 1276 C CA . TYR A 1 166 ? 19.806 -3.640 -28.609 1.00 92.25 166 TYR A CA 1
ATOM 1277 C C . TYR A 1 166 ? 20.717 -4.765 -28.077 1.00 92.25 166 TYR A C 1
ATOM 1279 O O . TYR A 1 166 ? 21.603 -5.203 -28.814 1.00 92.25 166 TYR A O 1
ATOM 1287 N N . PRO A 1 167 ? 20.483 -5.290 -26.852 1.00 94.00 167 PRO A N 1
ATOM 1288 C CA . PRO A 1 167 ? 19.432 -4.923 -25.892 1.00 94.00 167 PRO A CA 1
ATOM 1289 C C . PRO A 1 167 ? 19.751 -3.632 -25.122 1.00 94.00 167 PRO A C 1
ATOM 1291 O O . PRO A 1 167 ? 20.864 -3.447 -24.638 1.00 94.00 167 PRO A O 1
ATOM 1294 N N . CYS A 1 168 ? 18.756 -2.753 -24.972 1.00 94.56 168 CYS A N 1
ATOM 1295 C CA . CYS A 1 168 ? 18.920 -1.478 -24.275 1.00 94.56 168 CYS A CA 1
ATOM 1296 C C . CYS A 1 168 ? 18.241 -1.510 -22.901 1.00 94.56 168 CYS A C 1
ATOM 1298 O O . CYS A 1 168 ? 17.032 -1.702 -22.889 1.00 94.56 168 CYS A O 1
ATOM 1300 N N . PRO A 1 169 ? 18.938 -1.298 -21.769 1.00 95.88 169 PRO A N 1
ATOM 1301 C CA . PRO A 1 169 ? 18.359 -1.372 -20.422 1.00 95.88 169 PRO A CA 1
ATOM 1302 C C . PRO A 1 169 ? 17.478 -0.150 -20.087 1.00 95.88 169 PRO A C 1
ATOM 1304 O O . PRO A 1 169 ? 17.813 0.676 -19.236 1.00 95.88 169 PRO A O 1
ATOM 1307 N N . THR A 1 170 ? 16.354 0.007 -20.787 1.00 96.25 170 THR A N 1
ATOM 1308 C CA . THR A 1 170 ? 15.460 1.175 -20.697 1.00 96.25 170 THR A CA 1
ATOM 1309 C C . THR A 1 170 ? 14.575 1.192 -19.453 1.00 96.25 170 THR A C 1
ATOM 1311 O O . THR A 1 170 ? 13.946 2.216 -19.175 1.00 96.25 170 THR A O 1
ATOM 1314 N N . PHE A 1 171 ? 14.504 0.088 -18.707 1.00 97.31 171 PHE A N 1
ATOM 1315 C CA . PHE A 1 171 ? 13.723 -0.001 -17.478 1.00 97.31 171 PHE A CA 1
ATOM 1316 C C . PHE A 1 171 ? 14.558 -0.526 -16.313 1.00 97.31 171 PHE A C 1
ATOM 1318 O O . PHE A 1 171 ? 15.518 -1.276 -16.490 1.00 97.31 171 PHE A O 1
ATOM 1325 N N . HIS A 1 172 ? 14.150 -0.145 -15.110 1.00 97.38 172 HIS A N 1
ATOM 1326 C CA . HIS A 1 172 ? 14.618 -0.702 -13.849 1.00 97.38 172 HIS A CA 1
ATOM 1327 C C . HIS A 1 172 ? 13.425 -1.351 -13.156 1.00 97.38 172 HIS A C 1
ATOM 1329 O O . HIS A 1 172 ? 12.375 -0.722 -13.016 1.00 97.38 172 HIS A O 1
ATOM 1335 N N . GLU A 1 173 ? 13.564 -2.615 -12.763 1.00 97.00 173 GLU A N 1
ATOM 1336 C CA . GLU A 1 173 ? 12.599 -3.268 -11.886 1.00 97.00 173 GLU A CA 1
ATOM 1337 C C . GLU A 1 173 ? 13.160 -3.399 -10.471 1.00 97.00 173 GLU A C 1
ATOM 1339 O O . GLU A 1 173 ? 14.312 -3.776 -10.258 1.00 97.00 173 GLU A O 1
ATOM 1344 N N . ALA A 1 174 ? 12.303 -3.142 -9.489 1.00 97.12 174 ALA A N 1
ATOM 1345 C CA . ALA A 1 174 ? 12.582 -3.366 -8.084 1.00 97.12 174 ALA A CA 1
ATOM 1346 C C . ALA A 1 174 ? 11.471 -4.220 -7.479 1.00 97.12 174 ALA A C 1
ATOM 1348 O O . ALA A 1 174 ? 10.291 -3.854 -7.487 1.00 97.12 174 ALA A O 1
ATOM 1349 N N . LYS A 1 175 ? 11.837 -5.366 -6.907 1.00 97.50 175 LYS A N 1
ATOM 1350 C CA . LYS A 1 175 ? 10.876 -6.228 -6.226 1.00 97.50 175 LYS A CA 1
ATOM 1351 C C . LYS A 1 175 ? 10.385 -5.554 -4.949 1.00 97.50 175 LYS A C 1
ATOM 1353 O O . LYS A 1 175 ? 11.175 -5.286 -4.042 1.00 97.50 175 LYS A O 1
ATOM 1358 N N . LEU A 1 176 ? 9.070 -5.362 -4.828 1.00 96.88 176 LEU A N 1
ATOM 1359 C CA . LEU A 1 176 ? 8.494 -4.645 -3.689 1.00 96.88 176 LEU A CA 1
ATOM 1360 C C . LEU A 1 176 ? 8.888 -5.309 -2.362 1.00 96.88 176 LEU A C 1
ATOM 1362 O O . LEU A 1 176 ? 8.849 -6.537 -2.219 1.00 96.88 176 LEU A O 1
ATOM 1366 N N . ASN A 1 177 ? 9.275 -4.490 -1.382 1.00 95.94 177 ASN A N 1
ATOM 1367 C CA . ASN A 1 177 ? 9.668 -4.902 -0.029 1.00 95.94 177 ASN A CA 1
ATOM 1368 C C . ASN A 1 177 ? 10.831 -5.913 0.019 1.00 95.94 177 ASN A C 1
ATOM 1370 O O . ASN A 1 177 ? 10.963 -6.686 0.983 1.00 95.94 177 ASN A O 1
ATOM 1374 N N . ARG A 1 178 ? 11.676 -5.939 -1.016 1.00 95.31 178 ARG A N 1
ATOM 1375 C CA . ARG A 1 178 ? 12.915 -6.718 -1.124 1.00 95.31 178 ARG A CA 1
ATOM 1376 C C . ARG A 1 178 ? 14.035 -5.824 -1.660 1.00 95.31 178 ARG A C 1
ATOM 1378 O O . ARG A 1 178 ? 13.784 -4.732 -2.137 1.00 95.31 178 ARG A O 1
ATOM 1385 N N . ARG A 1 179 ? 15.272 -6.313 -1.555 1.00 92.81 179 ARG A N 1
ATOM 1386 C CA . ARG A 1 179 ? 16.467 -5.672 -2.129 1.00 92.81 179 ARG A CA 1
ATOM 1387 C C . ARG A 1 179 ? 16.789 -6.168 -3.547 1.00 92.81 179 ARG A C 1
ATOM 1389 O O . ARG A 1 179 ? 17.841 -5.850 -4.068 1.00 92.81 179 ARG A O 1
ATOM 1396 N N . ALA A 1 180 ? 15.941 -7.027 -4.115 1.00 94.75 180 ALA A N 1
ATOM 1397 C CA . ALA A 1 180 ? 16.175 -7.597 -5.435 1.00 94.75 180 ALA A CA 1
ATOM 1398 C C . ALA A 1 180 ? 15.713 -6.608 -6.505 1.00 94.75 180 ALA A C 1
ATOM 1400 O O . ALA A 1 180 ? 14.561 -6.170 -6.470 1.00 94.75 180 ALA A O 1
ATOM 1401 N N . GLU A 1 181 ? 16.603 -6.305 -7.435 1.00 97.00 181 GLU A N 1
ATOM 1402 C CA . GLU A 1 181 ? 16.399 -5.370 -8.533 1.00 97.00 181 GLU A CA 1
ATOM 1403 C C . GLU A 1 181 ? 17.218 -5.808 -9.747 1.00 97.00 181 GLU A C 1
ATOM 1405 O O . GLU A 1 181 ? 18.216 -6.518 -9.599 1.00 97.00 181 GLU A O 1
ATOM 1410 N N . GLN A 1 182 ? 16.790 -5.406 -10.940 1.00 96.81 182 GLN A N 1
ATOM 1411 C CA . GLN A 1 182 ? 17.521 -5.657 -12.182 1.00 96.81 182 GLN A CA 1
ATOM 1412 C C . GLN A 1 182 ? 17.154 -4.623 -13.252 1.00 96.81 182 GLN A C 1
ATOM 1414 O O . GLN A 1 182 ? 16.097 -3.991 -13.209 1.00 96.81 182 GLN A O 1
ATOM 1419 N N . ALA A 1 183 ? 18.044 -4.453 -14.226 1.00 97.25 183 ALA A N 1
ATOM 1420 C CA . ALA A 1 183 ? 17.760 -3.679 -15.425 1.00 97.25 183 ALA A CA 1
ATOM 1421 C C . ALA A 1 183 ? 17.056 -4.563 -16.462 1.00 97.25 183 ALA A C 1
ATOM 1423 O O . ALA A 1 183 ? 17.463 -5.703 -16.683 1.00 97.25 183 ALA A O 1
ATOM 1424 N N . LEU A 1 184 ? 16.032 -4.022 -17.119 1.00 96.50 184 LEU A N 1
ATOM 1425 C CA . LEU A 1 184 ? 15.286 -4.710 -18.168 1.00 96.50 184 LEU A CA 1
ATOM 1426 C C . LEU A 1 184 ? 15.437 -3.988 -19.496 1.00 96.50 184 LEU A C 1
ATOM 1428 O O . LEU A 1 184 ? 15.441 -2.754 -19.558 1.00 96.50 184 LEU A O 1
ATOM 1432 N N . SER A 1 185 ? 15.490 -4.775 -20.567 1.00 95.75 185 SER A N 1
ATOM 1433 C CA . SER A 1 185 ? 15.504 -4.269 -21.937 1.00 95.75 185 SER A CA 1
ATOM 1434 C C . SER A 1 185 ? 14.135 -4.199 -22.612 1.00 95.75 185 SER A C 1
ATOM 1436 O O . SER A 1 185 ? 14.019 -3.630 -23.695 1.00 95.75 185 SER A O 1
ATOM 1438 N N . GLY A 1 186 ? 13.100 -4.745 -21.973 1.00 92.12 186 GLY A N 1
ATOM 1439 C CA . GLY A 1 186 ? 11.726 -4.747 -22.461 1.00 92.12 186 GLY A CA 1
ATOM 1440 C C . GLY A 1 186 ? 10.758 -5.275 -21.404 1.00 92.12 186 GLY A C 1
ATOM 1441 O O . GLY A 1 186 ? 11.185 -5.841 -20.398 1.00 92.12 186 GLY A O 1
ATOM 1442 N N . ILE A 1 187 ? 9.463 -5.064 -21.635 1.00 91.06 187 ILE A N 1
ATOM 1443 C CA . ILE A 1 187 ? 8.362 -5.574 -20.812 1.00 91.06 187 ILE A CA 1
ATOM 1444 C C . ILE A 1 187 ? 7.365 -6.223 -21.770 1.00 91.06 187 ILE A C 1
ATOM 1446 O O . ILE A 1 187 ? 6.979 -5.595 -22.755 1.00 91.06 187 ILE A O 1
ATOM 1450 N N . ASP A 1 188 ? 6.966 -7.456 -21.479 1.00 89.00 188 ASP A N 1
ATOM 1451 C CA . ASP A 1 188 ? 5.883 -8.142 -22.179 1.00 89.00 188 ASP A CA 1
ATOM 1452 C C . ASP A 1 188 ? 4.623 -8.092 -21.306 1.00 89.00 188 ASP A C 1
ATOM 1454 O O . ASP A 1 188 ? 4.669 -8.458 -20.130 1.00 89.00 188 ASP A O 1
ATOM 1458 N N . LEU A 1 189 ? 3.534 -7.562 -21.861 1.00 83.00 189 LEU A N 1
ATOM 1459 C CA . LEU A 1 189 ? 2.242 -7.377 -21.189 1.00 83.00 189 LEU A CA 1
ATOM 1460 C C . LEU A 1 189 ? 1.117 -8.151 -21.900 1.00 83.00 189 LEU A C 1
ATOM 1462 O O . LEU A 1 189 ? -0.054 -7.813 -21.712 1.00 83.00 189 LEU A O 1
ATOM 1466 N N . THR A 1 190 ? 1.476 -9.107 -22.763 1.00 73.50 190 THR A N 1
ATOM 1467 C CA . THR A 1 190 ? 0.528 -9.901 -23.559 1.00 73.50 190 THR A CA 1
ATOM 1468 C C . THR A 1 190 ? 0.024 -11.152 -22.852 1.00 73.50 190 THR A C 1
ATOM 1470 O O . THR A 1 190 ? 0.701 -11.648 -21.921 1.00 73.50 190 THR A O 1
#

pLDDT: mean 83.2, std 21.61, range [33.91, 97.88]